Protein AF-A0A150TUS4-F1 (afdb_monomer)

pLDDT: mean 71.38, std 24.66, range [27.78, 98.44]

Solvent-accessible surface area (backbone atoms only — not comparable to full-atom values): 18464 Å² total; per-residue (Å²): 133,80,79,76,74,79,51,44,35,31,28,50,49,66,31,83,91,43,51,68,58,53,52,51,51,52,59,62,44,43,62,46,39,74,71,44,54,40,43,82,48,46,80,92,68,64,58,92,92,55,64,56,66,61,53,51,51,53,48,57,72,65,20,44,32,38,35,36,47,38,32,59,65,26,76,71,32,69,69,55,48,57,52,48,54,53,47,47,55,33,28,79,68,71,64,25,44,69,38,46,30,35,41,42,89,57,87,52,73,87,41,100,64,43,88,51,78,48,29,27,87,84,71,55,25,32,70,75,43,98,51,43,69,57,37,51,48,51,37,46,53,51,50,53,50,55,50,51,54,49,54,54,62,73,67,65,83,81,87,85,87,86,83,80,82,76,91,84,85,86,85,88,86,82,88,86,87,85,86,86,86,85,84,86,85,86,89,85,86,89,83,87,87,88,84,86,89,81,80,87,79,91,85,69,101,74,77,97,82,75,83,90,80,87,85,71,59,80,75,53,63,55,58,64,57,56,64,65,62,73,78,76,75,80,85,80,86,85,80,88,86,90,79,82,89,78,90,76,79,84,83,82,80,85,86,81,79,82,83,82,85,79,82,82,77,81,84,81,83,81,80,83,84,80,134

InterPro domains:
  IPR000157 Toll/interleukin-1 receptor homology (TIR) domain [PF13676] (10-112)
  IPR000157 Toll/interleukin-1 receptor homology (TIR) domain [PS50104] (6-147)
  IPR000157 Toll/interleukin-1 receptor homology (TIR) domain [SM00255] (7-146)
  IPR035897 Toll/interleukin-1 receptor homology (TIR) domain superfamily [G3DSA:3.40.50.10140] (7-117)
  IPR035897 Toll/interleukin-1 receptor homology (TIR) domain superfamily [SSF52200] (5-150)

Radius of gyration: 38.67 Å; Cα contacts (8 Å, |Δi|>4): 215; chains: 1; bounding box: 155×47×93 Å

Structure (mmCIF, N/CA/C/O backbone):
data_AF-A0A150TUS4-F1
#
_entry.id   AF-A0A150TUS4-F1
#
loop_
_atom_site.group_PDB
_atom_site.id
_atom_site.type_symbol
_atom_site.label_atom_id
_atom_site.label_alt_id
_atom_site.label_comp_id
_atom_site.label_asym_id
_atom_site.label_entity_id
_atom_site.label_seq_id
_atom_site.pdbx_PDB_ins_code
_atom_site.Cartn_x
_atom_site.Cartn_y
_atom_site.Cartn_z
_atom_site.occupancy
_atom_site.B_iso_or_equiv
_atom_site.auth_seq_id
_atom_site.auth_comp_id
_atom_site.auth_asym_id
_atom_site.auth_atom_id
_atom_site.pdbx_PDB_model_num
ATOM 1 N N . MET A 1 1 ? -10.843 11.783 30.442 1.00 46.31 1 MET A N 1
ATOM 2 C CA . MET A 1 1 ? -9.946 11.774 29.267 1.00 46.31 1 MET A CA 1
ATOM 3 C C . MET A 1 1 ? -10.220 10.482 28.517 1.00 46.31 1 MET A C 1
ATOM 5 O O . MET A 1 1 ? -9.949 9.427 29.069 1.00 46.31 1 MET A O 1
ATOM 9 N N . PHE A 1 2 ? -10.871 10.537 27.353 1.00 42.00 2 PHE A N 1
ATOM 10 C CA . PHE A 1 2 ? -11.088 9.331 26.546 1.00 42.00 2 PHE A CA 1
ATOM 11 C C . PHE A 1 2 ? -9.741 8.878 25.964 1.00 42.00 2 PHE A C 1
ATOM 13 O O . PHE A 1 2 ? -8.961 9.747 25.559 1.00 42.00 2 PHE A O 1
ATOM 20 N N . PRO A 1 3 ? -9.425 7.571 25.950 1.00 51.88 3 PRO A N 1
ATOM 21 C CA . PRO A 1 3 ? -8.209 7.099 25.305 1.00 51.88 3 PRO A CA 1
ATOM 22 C C . PRO A 1 3 ? -8.251 7.502 23.829 1.00 51.88 3 PRO A C 1
ATOM 24 O O . PRO A 1 3 ? -9.270 7.325 23.160 1.00 51.88 3 PRO A O 1
ATOM 27 N N . ALA A 1 4 ? -7.158 8.080 23.326 1.00 58.91 4 ALA A N 1
ATOM 28 C CA . ALA A 1 4 ? -7.030 8.332 21.898 1.00 58.91 4 ALA A CA 1
ATOM 29 C C . ALA A 1 4 ? -7.180 6.993 21.148 1.00 58.91 4 ALA A C 1
ATOM 31 O O . ALA A 1 4 ? -6.653 5.981 21.624 1.00 58.91 4 ALA A O 1
ATOM 32 N N . PRO A 1 5 ? -7.901 6.956 20.013 1.00 67.81 5 PRO A N 1
ATOM 33 C CA . PRO A 1 5 ? -8.060 5.728 19.248 1.00 67.81 5 PRO A CA 1
ATOM 34 C C . PRO A 1 5 ? -6.685 5.158 18.887 1.00 67.81 5 PRO A C 1
ATOM 36 O O . PRO A 1 5 ? -5.772 5.902 18.522 1.00 67.81 5 PRO A O 1
ATOM 39 N N . LEU A 1 6 ? -6.533 3.838 19.030 1.00 79.75 6 LEU A N 1
ATOM 40 C CA . LEU A 1 6 ? -5.269 3.162 18.753 1.00 79.75 6 LEU A CA 1
ATOM 41 C C . LEU A 1 6 ? -4.849 3.392 17.288 1.00 79.75 6 LEU A C 1
ATOM 43 O O . LEU A 1 6 ? -5.700 3.361 16.395 1.00 79.75 6 LEU A O 1
ATOM 47 N N . PRO A 1 7 ? -3.547 3.607 17.021 1.00 88.19 7 PRO A N 1
ATOM 48 C CA . PRO A 1 7 ? -3.047 3.791 15.664 1.00 88.19 7 PRO A CA 1
ATOM 49 C C . PRO A 1 7 ? -3.320 2.553 14.806 1.00 88.19 7 PRO A C 1
ATOM 51 O O . PRO A 1 7 ? -3.090 1.424 15.240 1.00 88.19 7 PRO A O 1
ATOM 54 N N . ILE A 1 8 ? -3.714 2.771 13.552 1.00 92.56 8 ILE A N 1
ATOM 55 C CA . ILE A 1 8 ? -3.869 1.708 12.558 1.00 92.56 8 ILE A CA 1
ATOM 56 C C . ILE A 1 8 ? -2.485 1.215 12.118 1.00 92.56 8 ILE A C 1
ATOM 58 O O . ILE A 1 8 ? -1.652 1.991 11.641 1.00 92.56 8 ILE A O 1
ATOM 62 N N . ASP A 1 9 ? -2.246 -0.088 12.249 1.00 94.44 9 ASP A N 1
ATOM 63 C CA . ASP A 1 9 ? -1.055 -0.738 11.693 1.00 94.44 9 ASP A CA 1
ATOM 64 C C . ASP A 1 9 ? -1.143 -0.867 10.172 1.00 94.44 9 ASP A C 1
ATOM 66 O O . ASP A 1 9 ? -2.051 -1.512 9.640 1.00 94.44 9 ASP A O 1
ATOM 70 N N . VAL A 1 10 ? -0.166 -0.263 9.494 1.00 95.62 10 VAL A N 1
ATOM 71 C CA . VAL A 1 10 ? -0.010 -0.258 8.041 1.00 95.62 10 VAL A CA 1
ATOM 72 C C . VAL A 1 10 ? 1.228 -1.063 7.664 1.00 95.62 10 VAL A C 1
ATOM 74 O O . VAL A 1 10 ? 2.353 -0.675 7.991 1.00 95.62 10 VAL A O 1
ATOM 77 N N . PHE A 1 11 ? 1.030 -2.153 6.936 1.00 95.94 11 PHE A N 1
ATOM 78 C CA . PHE A 1 11 ? 2.100 -2.9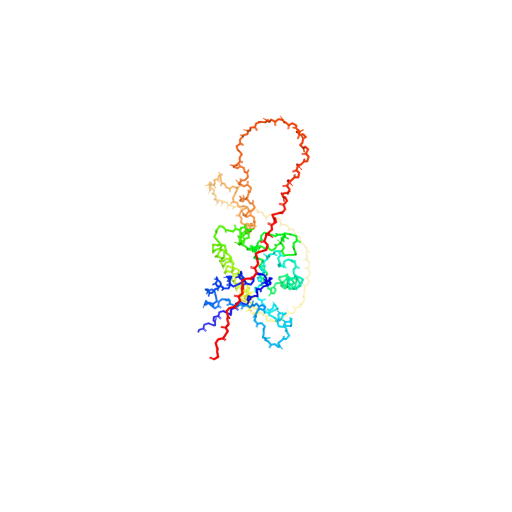31 6.325 1.00 95.94 11 PHE A CA 1
ATOM 79 C C . PHE A 1 11 ? 2.333 -2.456 4.892 1.00 95.94 11 PHE A C 1
ATOM 81 O O . PHE A 1 11 ? 1.372 -2.288 4.148 1.00 95.94 11 PHE A O 1
ATOM 88 N N . ILE A 1 12 ? 3.589 -2.235 4.502 1.00 96.12 12 ILE A N 1
ATOM 89 C CA . ILE A 1 12 ? 3.955 -1.856 3.130 1.00 96.12 12 ILE A CA 1
ATOM 90 C C . ILE A 1 12 ? 4.734 -3.017 2.505 1.00 96.12 12 ILE A C 1
ATOM 92 O O . ILE A 1 12 ? 5.879 -3.257 2.894 1.00 96.12 12 ILE A O 1
ATOM 96 N N . SER A 1 13 ? 4.110 -3.711 1.551 1.00 95.12 13 SER A N 1
ATOM 97 C CA . SER A 1 13 ? 4.739 -4.726 0.694 1.00 95.12 13 SER A CA 1
ATOM 98 C C . SER A 1 13 ? 5.264 -4.049 -0.572 1.00 95.12 13 SER A C 1
ATOM 100 O O . SER A 1 13 ? 4.567 -3.225 -1.171 1.00 95.12 13 SER A O 1
ATOM 102 N N . TYR A 1 14 ? 6.508 -4.336 -0.949 1.00 95.31 14 TYR A N 1
ATOM 103 C CA . TYR A 1 14 ? 7.190 -3.705 -2.080 1.00 95.31 14 TYR A CA 1
ATOM 104 C C . TYR A 1 14 ? 8.361 -4.575 -2.567 1.00 95.31 14 TYR A C 1
ATOM 106 O O . TYR A 1 14 ? 8.895 -5.387 -1.804 1.00 95.31 14 TYR A O 1
ATOM 114 N N . ALA A 1 15 ? 8.755 -4.408 -3.830 1.00 93.75 15 ALA A N 1
ATOM 115 C CA . ALA A 1 15 ? 9.963 -5.016 -4.388 1.00 93.75 15 ALA A CA 1
ATOM 116 C C . ALA A 1 15 ? 11.214 -4.246 -3.938 1.00 93.75 15 ALA A C 1
ATOM 118 O O . ALA A 1 15 ? 11.131 -3.047 -3.660 1.00 93.75 15 ALA A O 1
ATOM 119 N N . ALA A 1 16 ? 12.376 -4.899 -3.864 1.00 91.81 16 ALA A N 1
ATOM 120 C CA . ALA A 1 16 ? 13.608 -4.265 -3.377 1.00 91.81 16 ALA A CA 1
ATOM 121 C C . ALA A 1 16 ? 14.002 -3.035 -4.223 1.00 91.81 16 ALA A C 1
ATOM 123 O O . ALA A 1 16 ? 14.472 -2.020 -3.704 1.00 91.81 16 ALA A O 1
ATOM 124 N N . GLU A 1 17 ? 13.704 -3.095 -5.515 1.00 94.75 17 GLU A N 1
ATOM 125 C CA . GLU A 1 17 ? 13.888 -2.069 -6.538 1.00 94.75 17 GLU A CA 1
ATOM 126 C C . GLU A 1 17 ? 13.081 -0.798 -6.230 1.00 94.75 17 GLU A C 1
ATOM 128 O O . GLU A 1 17 ? 13.446 0.305 -6.647 1.00 94.75 17 GLU A O 1
ATOM 133 N N . ASN A 1 18 ? 12.007 -0.920 -5.441 1.00 95.06 18 ASN A N 1
ATOM 134 C CA . ASN A 1 18 ? 11.110 0.177 -5.090 1.00 95.06 18 ASN A CA 1
ATOM 135 C C . ASN A 1 18 ? 11.332 0.737 -3.670 1.00 95.06 18 ASN A C 1
ATOM 137 O O . ASN A 1 18 ? 10.466 1.429 -3.120 1.00 95.06 18 ASN A O 1
ATOM 141 N N . GLU A 1 19 ? 12.501 0.490 -3.065 1.00 94.56 19 GLU A N 1
ATOM 142 C CA . GLU A 1 19 ? 12.891 1.024 -1.747 1.00 94.56 19 GLU A CA 1
ATOM 143 C C . GLU A 1 19 ? 12.744 2.558 -1.682 1.00 94.56 19 GLU A C 1
ATOM 145 O O . GLU A 1 19 ? 12.216 3.102 -0.703 1.00 94.56 19 GLU A O 1
ATOM 150 N N . LYS A 1 20 ? 13.135 3.259 -2.759 1.00 95.94 20 LYS A N 1
ATOM 151 C CA . LYS A 1 20 ? 13.039 4.725 -2.867 1.00 95.94 20 LYS A CA 1
ATOM 152 C C . LYS A 1 20 ? 11.586 5.201 -2.794 1.00 95.94 20 LYS A C 1
ATOM 154 O O . LYS A 1 20 ? 11.276 6.111 -2.027 1.00 95.94 20 LYS A O 1
ATOM 159 N N . GLN A 1 21 ? 10.688 4.570 -3.546 1.00 97.00 21 GLN A N 1
ATOM 160 C CA . GLN A 1 21 ? 9.262 4.901 -3.602 1.00 97.00 21 GLN A CA 1
ATOM 161 C C . GLN A 1 21 ? 8.582 4.632 -2.261 1.00 97.00 21 GLN A C 1
ATOM 163 O O . GLN A 1 21 ? 7.814 5.463 -1.773 1.00 97.00 21 GLN A O 1
ATOM 168 N N . LYS A 1 22 ? 8.928 3.518 -1.607 1.00 96.00 22 LYS A N 1
ATOM 169 C CA . LYS A 1 22 ? 8.479 3.222 -0.243 1.00 96.00 22 LYS A CA 1
ATOM 170 C C . LYS A 1 22 ? 8.901 4.318 0.736 1.00 96.00 22 LYS A C 1
ATOM 172 O O . LYS A 1 22 ? 8.104 4.717 1.589 1.00 96.00 22 LYS A O 1
ATOM 177 N N . ASP A 1 23 ? 10.119 4.849 0.630 1.00 95.81 23 ASP A N 1
ATOM 178 C CA . ASP A 1 23 ? 10.561 5.956 1.486 1.00 95.81 23 ASP A CA 1
ATOM 179 C C . ASP A 1 23 ? 9.858 7.279 1.187 1.00 95.81 23 ASP A C 1
ATOM 181 O O . ASP A 1 23 ? 9.546 8.024 2.123 1.00 95.81 23 ASP A O 1
ATOM 185 N N . VAL A 1 24 ? 9.548 7.560 -0.079 1.00 97.19 24 VAL A N 1
ATOM 186 C CA . VAL A 1 24 ? 8.714 8.710 -0.450 1.00 97.19 24 VAL A CA 1
ATOM 187 C C . VAL A 1 24 ? 7.322 8.572 0.168 1.00 97.19 24 VAL A C 1
ATOM 189 O O . VAL A 1 24 ? 6.897 9.472 0.898 1.00 97.19 24 VAL A O 1
ATOM 192 N N . LEU A 1 25 ? 6.660 7.421 0.012 1.00 97.31 25 LEU A N 1
ATOM 193 C CA . LEU A 1 25 ? 5.366 7.159 0.648 1.00 97.31 25 LEU A CA 1
ATOM 194 C C . LEU A 1 25 ? 5.430 7.370 2.168 1.00 97.31 25 LEU A C 1
ATOM 196 O O . LEU A 1 25 ? 4.587 8.059 2.742 1.00 97.31 25 LEU A O 1
ATOM 200 N N . ARG A 1 26 ? 6.465 6.852 2.842 1.00 95.88 26 ARG A N 1
ATOM 201 C CA . ARG A 1 26 ? 6.655 7.054 4.290 1.00 95.88 26 ARG A CA 1
ATOM 202 C C . ARG A 1 26 ? 6.758 8.529 4.678 1.00 95.88 26 ARG A C 1
ATOM 204 O O . ARG A 1 26 ? 6.223 8.910 5.723 1.00 95.88 26 ARG A O 1
ATOM 211 N N . LYS A 1 27 ? 7.441 9.353 3.876 1.00 96.75 27 LYS A N 1
ATOM 212 C CA . LYS A 1 27 ? 7.536 10.806 4.103 1.00 96.75 27 LYS A CA 1
ATOM 213 C C . LYS A 1 27 ? 6.167 11.471 3.959 1.00 96.75 27 LYS A C 1
ATOM 215 O O . LYS A 1 27 ? 5.789 12.258 4.829 1.00 96.75 27 LYS A O 1
ATOM 220 N N . HIS A 1 28 ? 5.398 11.099 2.941 1.00 96.88 28 HIS A N 1
ATOM 221 C CA . HIS A 1 28 ? 4.042 11.608 2.738 1.00 96.88 28 HIS A CA 1
ATOM 222 C C . HIS A 1 28 ? 3.070 11.191 3.861 1.00 96.88 28 HIS A C 1
ATOM 224 O O . HIS A 1 28 ? 2.269 12.001 4.326 1.00 96.88 28 HIS A O 1
ATOM 230 N N . LEU A 1 29 ? 3.218 9.983 4.415 1.00 96.31 29 LEU A N 1
ATOM 231 C CA . LEU A 1 29 ? 2.444 9.516 5.574 1.00 96.31 29 LEU A CA 1
ATOM 232 C C . LEU A 1 29 ? 2.882 10.144 6.915 1.00 96.31 29 LEU A C 1
ATOM 234 O O . LEU A 1 29 ? 2.285 9.860 7.957 1.00 96.31 29 LEU A O 1
ATOM 238 N N . SER A 1 30 ? 3.910 11.000 6.935 1.00 96.00 30 SER A N 1
ATOM 239 C CA . SER A 1 30 ? 4.474 11.526 8.185 1.00 96.00 30 SER A CA 1
ATOM 240 C C . SER A 1 30 ? 3.502 12.404 8.980 1.00 96.00 30 SER A C 1
ATOM 242 O O . SER A 1 30 ? 3.565 12.402 10.208 1.00 96.00 30 SER A O 1
ATOM 244 N N . ALA A 1 31 ? 2.581 13.114 8.319 1.00 95.12 31 ALA A N 1
ATOM 245 C CA . ALA A 1 31 ? 1.517 13.858 8.995 1.00 95.12 31 ALA A CA 1
ATOM 246 C C . ALA A 1 31 ? 0.573 12.909 9.753 1.00 95.12 31 ALA A C 1
ATOM 248 O O . ALA A 1 31 ? 0.399 13.053 10.959 1.00 95.12 31 ALA A O 1
ATOM 249 N N . LEU A 1 32 ? 0.080 11.856 9.088 1.00 93.88 32 LEU A N 1
ATOM 250 C CA . LEU A 1 32 ? -0.775 10.830 9.703 1.00 93.88 32 LEU A CA 1
ATOM 251 C C . LEU A 1 32 ? -0.085 10.110 10.869 1.00 93.88 32 LEU A C 1
ATOM 253 O O . LEU A 1 32 ? -0.729 9.773 11.861 1.00 93.88 32 LEU A O 1
ATOM 257 N N . LYS A 1 33 ? 1.231 9.892 10.766 1.00 93.94 33 LYS A N 1
ATOM 258 C CA . LYS A 1 33 ? 2.026 9.308 11.851 1.00 93.94 33 LYS A CA 1
ATOM 259 C C . LYS A 1 33 ? 2.116 10.248 13.058 1.00 93.94 33 LYS A C 1
ATOM 261 O O . LYS A 1 33 ? 1.964 9.788 14.184 1.00 93.94 33 LYS A O 1
ATOM 266 N N . ARG A 1 34 ? 2.354 11.548 12.838 1.00 93.69 34 ARG A N 1
ATOM 267 C CA . ARG A 1 34 ? 2.395 12.564 13.912 1.00 93.69 34 ARG A CA 1
ATOM 268 C C . ARG A 1 34 ? 1.032 12.759 14.574 1.00 93.69 34 ARG A C 1
ATOM 270 O O . ARG A 1 34 ? 0.979 12.958 15.778 1.00 93.69 34 ARG A O 1
ATOM 277 N N . GLU A 1 35 ? -0.049 12.633 13.807 1.00 92.00 35 GLU A N 1
ATOM 278 C CA . GLU A 1 35 ? -1.429 12.611 14.313 1.00 92.00 35 GLU A CA 1
ATOM 279 C C . GLU A 1 35 ? -1.754 11.337 15.124 1.00 92.00 35 GLU A C 1
ATOM 281 O O . GLU A 1 35 ? -2.865 11.210 15.629 1.00 92.00 35 GLU A O 1
ATOM 286 N N . GLY A 1 36 ? -0.837 10.364 15.216 1.00 91.38 36 GLY A N 1
ATOM 287 C CA . GLY A 1 36 ? -1.073 9.097 15.912 1.00 91.38 36 GLY A CA 1
ATOM 288 C C . GLY A 1 36 ? -2.073 8.175 15.208 1.00 91.38 36 GLY A C 1
ATOM 289 O O . GLY A 1 36 ? -2.524 7.206 15.804 1.00 91.38 36 GLY A O 1
ATOM 290 N N . LYS A 1 37 ? -2.424 8.445 13.943 1.00 92.06 37 LYS A N 1
ATOM 291 C CA . LYS A 1 37 ? -3.426 7.667 13.194 1.00 92.06 37 LYS A CA 1
ATOM 292 C C . LYS A 1 37 ? -2.871 6.383 12.600 1.00 92.06 37 LYS A C 1
ATOM 294 O O . LYS A 1 37 ? -3.622 5.432 12.409 1.00 92.06 37 LYS A O 1
ATOM 299 N N . VAL A 1 38 ? -1.577 6.362 12.277 1.00 93.75 38 VAL A N 1
ATOM 300 C CA . VAL A 1 38 ? -0.933 5.209 11.639 1.00 93.75 38 VAL A CA 1
ATOM 301 C C . VAL A 1 38 ? 0.404 4.859 12.260 1.00 93.75 38 VAL A C 1
ATOM 303 O O . VAL A 1 38 ? 1.204 5.729 12.618 1.00 93.75 38 VAL A O 1
ATOM 306 N N . ARG A 1 39 ? 0.695 3.562 12.260 1.00 93.38 39 ARG A N 1
ATOM 307 C CA . ARG A 1 39 ? 2.025 3.008 12.484 1.00 93.38 39 ARG A CA 1
ATOM 308 C C . ARG A 1 39 ? 2.416 2.198 11.256 1.00 93.38 39 ARG A C 1
ATOM 310 O O . ARG A 1 39 ? 1.753 1.235 10.908 1.00 93.38 39 ARG A O 1
ATOM 317 N N . THR A 1 40 ? 3.489 2.601 10.581 1.00 92.62 40 THR A N 1
ATOM 318 C CA . THR A 1 40 ? 3.967 1.903 9.379 1.00 92.62 40 THR A CA 1
ATOM 319 C C . THR A 1 40 ? 5.023 0.859 9.725 1.00 92.62 40 THR A C 1
ATOM 321 O O . THR A 1 40 ? 5.927 1.141 10.524 1.00 92.62 40 THR A O 1
ATOM 324 N N . TRP A 1 41 ? 4.946 -0.306 9.085 1.00 91.81 41 TRP A N 1
ATOM 325 C CA . TRP A 1 41 ? 5.937 -1.383 9.122 1.00 91.81 41 TRP A CA 1
ATOM 326 C C . TRP A 1 41 ? 6.303 -1.826 7.694 1.00 91.81 41 TRP A C 1
ATOM 328 O O . TRP A 1 41 ? 5.499 -1.689 6.774 1.00 91.81 41 TRP A O 1
ATOM 338 N N . HIS A 1 42 ? 7.538 -2.294 7.504 1.00 86.06 42 HIS A N 1
ATOM 339 C CA . HIS A 1 42 ? 8.068 -2.790 6.230 1.00 86.06 42 HIS A CA 1
ATOM 340 C C . HIS A 1 42 ? 9.228 -3.772 6.484 1.00 86.06 42 HIS A C 1
ATOM 342 O O . HIS A 1 42 ? 9.853 -3.718 7.546 1.00 86.06 42 HIS A O 1
ATOM 348 N N . THR A 1 43 ? 9.550 -4.614 5.498 1.00 74.62 43 THR A N 1
ATOM 349 C CA . THR A 1 43 ? 10.566 -5.691 5.566 1.00 74.62 43 THR A CA 1
ATOM 350 C C . THR A 1 43 ? 11.954 -5.227 6.031 1.00 74.62 43 THR A C 1
ATOM 352 O O . THR A 1 43 ? 12.648 -5.953 6.738 1.00 74.62 43 THR A O 1
ATOM 355 N N . GLY A 1 44 ? 12.358 -3.994 5.710 1.00 66.25 44 GLY A N 1
ATOM 356 C CA . GLY A 1 44 ? 13.597 -3.376 6.214 1.00 66.25 44 GLY A CA 1
ATOM 357 C C . GLY A 1 44 ? 13.659 -3.121 7.734 1.00 66.25 44 GLY A C 1
ATOM 358 O O . GLY A 1 44 ? 14.631 -2.533 8.197 1.00 66.25 44 GLY A O 1
ATOM 359 N N . ARG A 1 45 ? 12.636 -3.499 8.516 1.00 68.62 45 ARG A N 1
ATOM 360 C CA . ARG A 1 45 ? 12.620 -3.368 9.987 1.00 68.62 45 ARG A CA 1
ATOM 361 C C . ARG A 1 45 ? 12.904 -4.654 10.756 1.00 68.62 45 ARG A C 1
ATOM 363 O O . ARG A 1 45 ? 12.905 -4.603 11.983 1.00 68.62 45 ARG A O 1
ATOM 370 N N . VAL A 1 46 ? 13.122 -5.768 10.066 1.00 71.44 46 VAL A N 1
ATOM 371 C CA . VAL A 1 46 ? 13.484 -7.032 10.714 1.00 71.44 46 VAL A CA 1
ATOM 372 C C . VAL A 1 46 ? 14.876 -6.901 11.337 1.00 71.44 46 VAL A C 1
ATOM 374 O O . VAL A 1 46 ? 15.817 -6.458 10.675 1.00 71.44 46 VAL A O 1
ATOM 377 N N . GLY A 1 47 ? 14.996 -7.262 12.616 1.00 66.88 47 GLY A N 1
ATOM 378 C CA . GLY A 1 47 ? 16.257 -7.203 13.356 1.00 66.88 47 GLY A CA 1
ATOM 379 C C . GLY A 1 47 ? 17.263 -8.253 12.878 1.00 66.88 47 GLY A C 1
ATOM 380 O O . GLY A 1 47 ? 16.891 -9.380 12.549 1.00 66.88 47 GLY A O 1
ATOM 381 N N . VAL A 1 48 ? 18.552 -7.902 12.873 1.00 69.56 48 VAL A N 1
ATOM 382 C CA . VAL A 1 48 ? 19.643 -8.837 12.546 1.00 69.56 48 VAL A CA 1
ATOM 383 C C . VAL A 1 48 ? 19.573 -10.052 13.482 1.00 69.56 48 VAL A C 1
ATOM 385 O O . VAL A 1 48 ? 19.516 -9.884 14.697 1.00 69.56 48 VAL A O 1
ATOM 388 N N . GLY A 1 49 ? 19.560 -11.265 12.920 1.00 70.44 49 GLY A N 1
ATOM 389 C CA . GLY A 1 49 ? 19.491 -12.523 13.678 1.00 70.44 49 GLY A CA 1
ATOM 390 C C . GLY A 1 49 ? 18.079 -13.039 13.992 1.00 70.44 49 GLY A C 1
ATOM 391 O O . GLY A 1 49 ? 17.956 -14.078 14.632 1.00 70.44 49 GLY A O 1
ATOM 392 N N . SER A 1 50 ? 17.024 -12.354 13.540 1.00 69.44 50 SER A N 1
ATOM 393 C CA . SER A 1 50 ? 15.634 -12.819 13.683 1.00 69.44 50 SER A CA 1
ATOM 394 C C . SER A 1 50 ? 15.231 -13.719 12.511 1.00 69.44 50 SER A C 1
ATOM 396 O O . SER A 1 50 ? 15.720 -13.526 11.394 1.00 69.44 50 SER A O 1
ATOM 398 N N . ASP A 1 51 ? 14.302 -14.656 12.730 1.00 81.88 51 ASP A N 1
ATOM 399 C CA . ASP A 1 51 ? 13.627 -15.344 11.624 1.00 81.88 51 ASP A CA 1
ATOM 400 C C . ASP A 1 51 ? 12.781 -14.321 10.854 1.00 81.88 51 ASP A C 1
ATOM 402 O O . ASP A 1 51 ? 11.691 -13.908 11.268 1.00 81.88 51 ASP A O 1
ATOM 406 N N . ARG A 1 52 ? 13.349 -13.866 9.738 1.00 79.06 52 ARG A N 1
ATOM 407 C CA . ARG A 1 52 ? 12.794 -12.805 8.906 1.00 79.06 52 ARG A CA 1
ATOM 408 C C . ARG A 1 52 ? 11.423 -13.168 8.362 1.00 79.06 52 ARG A C 1
ATOM 410 O O . ARG A 1 52 ? 10.571 -12.287 8.297 1.00 79.06 52 ARG A O 1
ATOM 417 N N . GLU A 1 53 ? 11.215 -14.419 7.966 1.00 79.38 53 GLU A N 1
ATOM 418 C CA . GLU A 1 53 ? 9.956 -14.857 7.363 1.00 79.38 53 GLU A CA 1
ATOM 419 C C . GLU A 1 53 ? 8.858 -14.946 8.428 1.00 79.38 53 GLU A C 1
ATOM 421 O O . GLU A 1 53 ? 7.746 -14.459 8.206 1.00 79.38 53 GLU A O 1
ATOM 426 N N . ALA A 1 54 ? 9.187 -15.446 9.623 1.00 84.75 54 ALA A N 1
ATOM 427 C CA . ALA A 1 54 ? 8.252 -15.493 10.745 1.00 84.75 54 ALA A CA 1
ATOM 428 C C . ALA A 1 54 ? 7.854 -14.093 11.251 1.00 84.75 54 ALA A C 1
ATOM 430 O O . ALA A 1 54 ? 6.667 -13.832 11.473 1.00 84.75 54 ALA A O 1
ATOM 431 N N . GLU A 1 55 ? 8.807 -13.163 11.404 1.00 86.06 55 GLU A N 1
ATOM 432 C CA . GLU A 1 55 ? 8.480 -11.795 11.833 1.00 86.06 55 GLU A CA 1
ATOM 433 C C . GLU A 1 55 ? 7.624 -11.078 10.781 1.00 86.06 55 GLU A C 1
ATOM 435 O O . GLU A 1 55 ? 6.613 -10.453 11.108 1.00 86.06 55 GLU A O 1
ATOM 440 N N . LEU A 1 56 ? 8.002 -11.195 9.510 1.00 86.50 56 LEU A N 1
ATOM 441 C CA . LEU A 1 56 ? 7.264 -10.641 8.382 1.00 86.50 56 LEU A CA 1
ATOM 442 C C . LEU A 1 56 ? 5.815 -11.139 8.352 1.00 86.50 56 LEU A C 1
ATOM 444 O O . LEU A 1 56 ? 4.883 -10.334 8.285 1.00 86.50 56 LEU A O 1
ATOM 448 N N . ALA A 1 57 ? 5.635 -12.455 8.468 1.00 87.62 57 ALA A N 1
ATOM 449 C CA . ALA A 1 57 ? 4.341 -13.113 8.560 1.00 87.62 57 ALA A CA 1
ATOM 450 C C . ALA A 1 57 ? 3.496 -12.559 9.714 1.00 87.62 57 ALA A C 1
ATOM 452 O O . ALA A 1 57 ? 2.343 -12.180 9.507 1.00 87.62 57 ALA A O 1
ATOM 453 N N . ALA A 1 58 ? 4.077 -12.455 10.912 1.00 90.50 58 ALA A N 1
ATOM 454 C CA . ALA A 1 58 ? 3.390 -11.928 12.088 1.00 90.50 58 ALA A CA 1
ATOM 455 C C . ALA A 1 58 ? 2.979 -10.457 11.910 1.00 90.50 58 ALA A C 1
ATOM 457 O O . ALA A 1 58 ? 1.903 -10.043 12.341 1.00 90.50 58 ALA A O 1
ATOM 458 N N . ARG A 1 59 ? 3.815 -9.652 11.248 1.00 92.12 59 ARG A N 1
ATOM 459 C CA . ARG A 1 59 ? 3.547 -8.228 10.998 1.00 92.12 59 ARG A CA 1
ATOM 460 C C . ARG A 1 59 ? 2.472 -8.021 9.944 1.00 92.12 59 ARG A C 1
ATOM 462 O O . ARG A 1 59 ? 1.623 -7.152 10.128 1.00 92.12 59 ARG A O 1
ATOM 469 N N . LEU A 1 60 ? 2.481 -8.826 8.887 1.00 92.19 60 LEU A N 1
ATOM 470 C CA . LEU A 1 60 ? 1.411 -8.861 7.893 1.00 92.19 60 LEU A CA 1
ATOM 471 C C . LEU A 1 60 ? 0.090 -9.296 8.553 1.00 92.19 60 LEU A C 1
ATOM 473 O O . LEU A 1 60 ? -0.951 -8.675 8.334 1.00 92.19 60 LEU A O 1
ATOM 477 N N . ASP A 1 61 ? 0.137 -10.287 9.446 1.00 92.88 61 ASP A N 1
ATOM 478 C CA . ASP A 1 61 ? -1.034 -10.780 10.176 1.00 92.88 61 ASP A CA 1
ATOM 479 C C . ASP A 1 61 ? -1.564 -9.841 11.267 1.00 92.88 61 ASP A C 1
ATOM 481 O O . ASP A 1 61 ? -2.733 -9.933 11.653 1.00 92.88 61 ASP A O 1
ATOM 485 N N . ALA A 1 62 ? -0.739 -8.936 11.775 1.00 92.81 62 ALA A N 1
ATOM 486 C CA . ALA A 1 62 ? -1.173 -7.899 12.706 1.00 92.81 62 ALA A CA 1
ATOM 487 C C . ALA A 1 62 ? -1.683 -6.641 11.983 1.00 92.81 62 ALA A C 1
ATOM 489 O O . ALA A 1 62 ? -2.303 -5.778 12.603 1.00 92.81 62 ALA A O 1
ATOM 490 N N . ALA A 1 63 ? -1.420 -6.506 10.681 1.00 94.88 63 ALA A N 1
ATOM 491 C CA . ALA A 1 63 ? -1.763 -5.306 9.939 1.00 94.88 63 ALA A CA 1
ATOM 492 C C . ALA A 1 63 ? -3.275 -5.179 9.716 1.00 94.88 63 ALA A C 1
ATOM 494 O O . ALA A 1 63 ? -3.960 -6.131 9.323 1.00 94.88 63 ALA A O 1
ATOM 495 N N . HIS A 1 64 ? -3.764 -3.957 9.918 1.00 94.75 64 HIS A N 1
ATOM 496 C CA . HIS A 1 64 ? -5.137 -3.550 9.630 1.00 94.75 64 HIS A CA 1
ATOM 497 C C . HIS A 1 64 ? -5.258 -3.057 8.183 1.00 94.75 64 HIS A C 1
ATOM 499 O O . HIS A 1 64 ? -6.262 -3.293 7.513 1.00 94.75 64 HIS A O 1
ATOM 505 N N . LEU A 1 65 ? -4.214 -2.382 7.695 1.00 95.56 65 LEU A N 1
ATOM 506 C CA . LEU A 1 65 ? -4.088 -1.900 6.327 1.00 95.56 65 LEU A CA 1
ATOM 507 C C . LEU A 1 65 ? -2.831 -2.507 5.701 1.00 95.56 65 LEU A C 1
ATOM 509 O O . LEU A 1 65 ? -1.749 -2.425 6.279 1.00 95.56 65 LEU A O 1
ATOM 513 N N . ILE A 1 66 ? -2.961 -3.087 4.516 1.00 97.12 66 ILE A N 1
ATOM 514 C CA . ILE A 1 66 ? -1.850 -3.670 3.767 1.00 97.12 66 ILE A CA 1
ATOM 515 C C . ILE A 1 66 ? -1.760 -2.931 2.436 1.00 97.12 66 ILE A C 1
ATOM 517 O O . ILE A 1 66 ? -2.688 -2.951 1.633 1.00 97.12 66 ILE A O 1
ATOM 521 N N . VAL A 1 67 ? -0.650 -2.239 2.227 1.00 97.69 67 VAL A N 1
ATOM 522 C CA . VAL A 1 67 ? -0.365 -1.456 1.029 1.00 97.69 67 VAL A CA 1
ATOM 523 C C . VAL A 1 67 ? 0.575 -2.257 0.141 1.00 97.69 67 VAL A C 1
ATOM 525 O O . VAL A 1 67 ? 1.651 -2.643 0.598 1.00 97.69 67 VAL A O 1
ATOM 528 N N . LEU A 1 68 ? 0.183 -2.480 -1.112 1.00 97.56 68 LEU A N 1
ATOM 529 C CA . LEU A 1 68 ? 1.018 -3.144 -2.116 1.00 97.56 68 LEU A CA 1
ATOM 530 C C . LEU A 1 68 ? 1.579 -2.077 -3.055 1.00 97.56 68 LEU A C 1
ATOM 532 O O . LEU A 1 68 ? 0.805 -1.366 -3.691 1.00 97.56 68 LEU A O 1
ATOM 536 N N . LEU A 1 69 ? 2.898 -1.930 -3.134 1.00 97.50 69 LEU A N 1
ATOM 537 C CA . LEU A 1 69 ? 3.535 -1.057 -4.120 1.00 97.50 69 LEU A CA 1
ATOM 538 C C . LEU A 1 69 ? 3.745 -1.836 -5.418 1.00 97.50 69 LEU A C 1
ATOM 540 O O . LEU A 1 69 ? 4.740 -2.540 -5.565 1.00 97.50 69 LEU A O 1
ATOM 544 N N . VAL A 1 70 ? 2.780 -1.726 -6.327 1.00 97.75 70 VAL A N 1
ATOM 545 C CA . VAL A 1 70 ? 2.688 -2.536 -7.543 1.00 97.75 70 VAL A CA 1
ATOM 546 C C . VAL A 1 70 ? 3.556 -1.933 -8.645 1.00 97.75 70 VAL A C 1
ATOM 548 O O . VAL A 1 70 ? 3.362 -0.790 -9.061 1.00 97.75 70 VAL A O 1
ATOM 551 N N . SER A 1 71 ? 4.510 -2.722 -9.113 1.00 97.38 71 SER A N 1
ATOM 552 C CA . SER A 1 71 ? 5.436 -2.447 -10.212 1.00 97.38 71 SER A CA 1
ATOM 553 C C . SER A 1 71 ? 5.691 -3.749 -10.976 1.00 97.38 71 SER A C 1
ATOM 555 O O . SER A 1 71 ? 5.285 -4.822 -10.522 1.00 97.38 71 SER A O 1
ATOM 557 N N . VAL A 1 72 ? 6.396 -3.681 -12.107 1.00 97.06 72 VAL A N 1
ATOM 558 C CA . VAL A 1 72 ? 6.829 -4.891 -12.826 1.00 97.06 72 VAL A CA 1
ATOM 559 C C . VAL A 1 72 ? 7.681 -5.789 -11.918 1.00 97.06 72 VAL A C 1
ATOM 561 O O . VAL A 1 72 ? 7.432 -6.989 -11.850 1.00 97.06 72 VAL A O 1
ATOM 564 N N . ASP A 1 73 ? 8.604 -5.204 -11.148 1.00 96.62 73 ASP A N 1
ATOM 565 C CA . ASP A 1 73 ? 9.457 -5.944 -10.207 1.00 96.62 73 ASP A CA 1
ATOM 566 C C . ASP A 1 73 ? 8.641 -6.604 -9.085 1.00 96.62 73 ASP A C 1
ATOM 568 O O . ASP A 1 73 ? 8.928 -7.726 -8.673 1.00 96.62 73 ASP A O 1
ATOM 572 N N . TYR A 1 74 ? 7.581 -5.938 -8.613 1.00 96.25 74 TYR A N 1
ATOM 573 C CA . TYR A 1 74 ? 6.677 -6.501 -7.607 1.00 96.25 74 TYR A CA 1
ATOM 574 C C . TYR A 1 74 ? 5.937 -7.735 -8.124 1.00 96.25 74 TYR A C 1
ATOM 576 O O . TYR A 1 74 ? 5.813 -8.721 -7.402 1.00 96.25 74 TYR A O 1
ATOM 584 N N . LEU A 1 75 ? 5.446 -7.678 -9.365 1.00 96.00 75 LEU A N 1
ATOM 585 C CA . LEU A 1 75 ? 4.713 -8.782 -9.987 1.00 96.00 75 LEU A CA 1
ATOM 586 C C . LEU A 1 75 ? 5.624 -9.959 -10.354 1.00 96.00 75 LEU A C 1
ATOM 588 O O . LEU A 1 75 ? 5.159 -11.094 -10.379 1.00 96.00 75 LEU A O 1
ATOM 592 N N . ALA A 1 76 ? 6.904 -9.698 -10.622 1.00 95.12 76 ALA A N 1
ATOM 593 C CA . ALA A 1 76 ? 7.885 -10.722 -10.969 1.00 95.12 76 ALA A CA 1
ATOM 594 C C . ALA A 1 76 ? 8.467 -11.468 -9.753 1.00 95.12 76 ALA A C 1
ATOM 596 O O . ALA A 1 76 ? 9.135 -12.486 -9.930 1.00 95.12 76 ALA A O 1
ATOM 597 N N . ALA A 1 77 ? 8.265 -10.970 -8.530 1.00 92.75 77 ALA A N 1
ATOM 598 C CA . ALA A 1 77 ? 8.924 -11.499 -7.342 1.00 92.75 77 ALA A CA 1
ATOM 599 C C . ALA A 1 77 ? 8.047 -12.500 -6.560 1.00 92.75 77 ALA A C 1
ATOM 601 O O . ALA A 1 77 ? 7.060 -12.132 -5.919 1.00 92.75 77 ALA A O 1
ATOM 602 N N . ASP A 1 78 ? 8.465 -13.771 -6.526 1.00 91.75 78 ASP A N 1
ATOM 603 C CA . ASP A 1 78 ? 7.725 -14.876 -5.885 1.00 91.75 78 ASP A CA 1
ATOM 604 C C . ASP A 1 78 ? 7.431 -14.651 -4.393 1.00 91.75 78 ASP A C 1
ATOM 606 O O . ASP A 1 78 ? 6.396 -15.071 -3.867 1.00 91.75 78 ASP A O 1
ATOM 610 N N . ALA A 1 79 ? 8.347 -14.001 -3.669 1.00 87.94 79 ALA A N 1
ATOM 611 C CA . ALA A 1 79 ? 8.154 -13.713 -2.250 1.00 87.94 79 ALA A CA 1
ATOM 612 C C . ALA A 1 79 ? 6.986 -12.733 -2.034 1.00 87.94 79 ALA A C 1
ATOM 614 O O . ALA A 1 79 ? 6.107 -12.993 -1.210 1.00 87.94 79 ALA A O 1
ATOM 615 N N . GLN A 1 80 ? 6.939 -11.655 -2.817 1.00 91.62 80 GLN A N 1
ATOM 616 C CA . GLN A 1 80 ? 5.871 -10.659 -2.804 1.00 91.62 80 GLN A CA 1
ATOM 617 C C . GLN A 1 80 ? 4.546 -11.261 -3.272 1.00 91.62 80 GLN A C 1
ATOM 619 O O . GLN A 1 80 ? 3.505 -10.929 -2.704 1.00 91.62 80 GLN A O 1
ATOM 624 N N . TRP A 1 81 ? 4.577 -12.190 -4.232 1.00 92.81 81 TRP A N 1
ATOM 625 C CA . TRP A 1 81 ? 3.387 -12.933 -4.642 1.00 92.81 81 TRP A CA 1
ATOM 626 C C . TRP A 1 81 ? 2.776 -13.719 -3.471 1.00 92.81 81 TRP A C 1
ATOM 628 O O . TRP A 1 81 ? 1.599 -13.544 -3.152 1.00 92.81 81 TRP A O 1
ATOM 638 N N . ARG A 1 82 ? 3.582 -14.496 -2.732 1.00 91.81 82 ARG A N 1
ATOM 639 C CA . ARG A 1 82 ? 3.108 -15.230 -1.538 1.00 91.81 82 ARG A CA 1
ATOM 640 C C . ARG A 1 82 ? 2.565 -14.299 -0.444 1.00 91.81 82 ARG A C 1
ATOM 642 O O . ARG A 1 82 ? 1.546 -14.598 0.183 1.00 91.81 82 ARG A O 1
ATOM 649 N N . GLU A 1 83 ? 3.226 -13.166 -0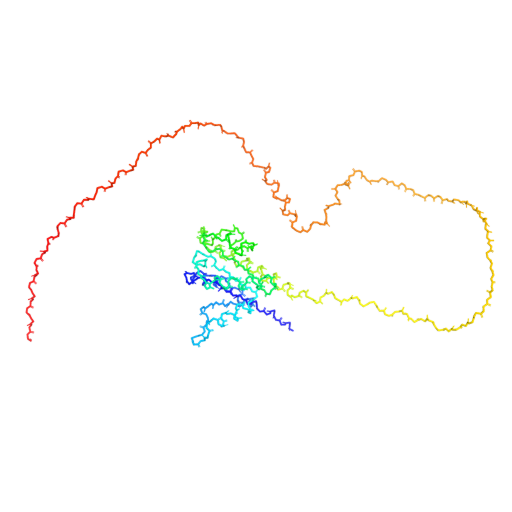.195 1.00 92.12 83 GLU A N 1
ATOM 650 C CA . GLU A 1 83 ? 2.737 -12.149 0.750 1.00 92.12 83 GLU A CA 1
ATOM 651 C C . GLU A 1 83 ? 1.380 -11.571 0.319 1.00 92.12 83 GLU A C 1
ATOM 653 O O . GLU A 1 83 ? 0.478 -11.409 1.147 1.00 92.12 83 GLU A O 1
ATOM 658 N N . MET A 1 84 ? 1.234 -11.270 -0.972 1.00 95.19 84 MET A N 1
ATOM 659 C CA . MET A 1 84 ? 0.024 -10.714 -1.572 1.00 95.19 84 MET A CA 1
ATOM 660 C C . MET A 1 84 ? -1.156 -11.684 -1.452 1.00 95.19 84 MET A C 1
ATOM 662 O O . MET A 1 84 ? -2.228 -11.269 -1.009 1.00 95.19 84 MET A O 1
ATOM 666 N N . GLU A 1 85 ? -0.961 -12.978 -1.718 1.00 95.50 85 GLU A N 1
ATOM 667 C CA . GLU A 1 85 ? -2.009 -13.997 -1.545 1.00 95.50 85 GLU A CA 1
ATOM 668 C C . GLU A 1 85 ? -2.484 -14.080 -0.087 1.00 95.50 85 GLU A C 1
ATOM 670 O O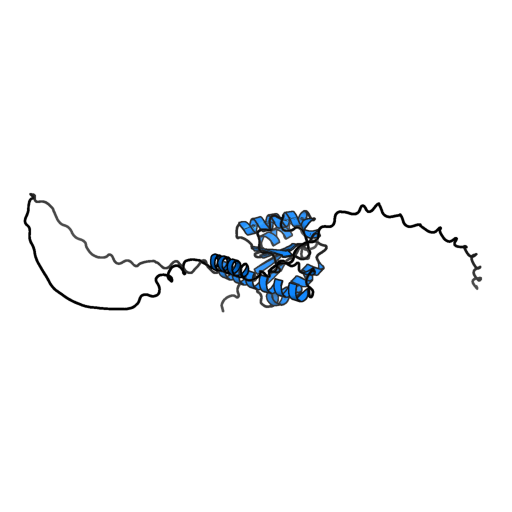 . GLU A 1 85 ? -3.689 -14.068 0.193 1.00 95.50 85 GLU A O 1
ATOM 675 N N . ARG A 1 86 ? -1.548 -14.073 0.873 1.00 95.06 86 ARG A N 1
ATOM 676 C CA . ARG A 1 86 ? -1.881 -14.034 2.306 1.00 95.06 86 ARG A CA 1
ATOM 677 C C . ARG A 1 86 ? -2.649 -12.765 2.674 1.00 95.06 86 ARG A C 1
ATOM 679 O O . ARG A 1 86 ? -3.630 -12.826 3.422 1.00 95.06 86 ARG A O 1
ATOM 686 N N . ALA A 1 87 ? -2.216 -11.617 2.160 1.00 96.38 87 ALA A N 1
ATOM 687 C CA . ALA A 1 87 ? -2.871 -10.337 2.391 1.00 96.38 87 ALA A CA 1
ATOM 688 C C . ALA A 1 87 ? -4.310 -10.332 1.850 1.00 96.38 87 ALA A C 1
ATOM 690 O O . ALA A 1 87 ? -5.224 -9.887 2.550 1.00 96.38 87 ALA A O 1
ATOM 691 N N . LEU A 1 88 ? -4.533 -10.889 0.657 1.00 97.00 88 LEU A N 1
ATOM 692 C CA . LEU A 1 88 ? -5.865 -11.055 0.077 1.00 97.00 88 LEU A CA 1
ATOM 693 C C . LEU A 1 88 ? -6.739 -12.012 0.888 1.00 97.00 88 LEU A C 1
ATOM 695 O O . LEU A 1 88 ? -7.902 -11.700 1.140 1.00 97.00 88 LEU A O 1
ATOM 699 N N . GLY A 1 89 ? -6.187 -13.118 1.390 1.00 96.69 89 GLY A N 1
ATOM 700 C CA . GLY A 1 89 ? -6.913 -14.013 2.297 1.00 96.69 89 GLY A CA 1
ATOM 701 C C . GLY A 1 89 ? -7.431 -13.286 3.545 1.00 96.69 89 GLY A C 1
ATOM 702 O O . GLY A 1 89 ? -8.570 -13.484 3.974 1.00 96.69 89 GLY A O 1
ATOM 703 N N . ARG A 1 90 ? -6.632 -12.371 4.108 1.00 96.12 90 ARG A N 1
ATOM 704 C CA . ARG A 1 90 ? -7.064 -11.510 5.224 1.00 96.12 90 ARG A CA 1
ATOM 705 C C . ARG A 1 90 ? -8.083 -10.458 4.800 1.00 96.12 90 ARG A C 1
ATOM 707 O O . ARG A 1 90 ? -8.992 -10.168 5.579 1.00 96.12 90 ARG A O 1
ATOM 714 N N . HIS A 1 91 ? -7.927 -9.896 3.603 1.00 96.12 91 HIS A N 1
ATOM 715 C CA . HIS A 1 91 ? -8.857 -8.923 3.044 1.00 96.12 91 HIS A CA 1
ATOM 716 C C . HIS A 1 91 ? -10.257 -9.499 2.877 1.00 96.12 91 HIS A C 1
ATOM 718 O O . HIS A 1 91 ? -11.222 -8.944 3.399 1.00 96.12 91 HIS A O 1
ATOM 724 N N . ASN A 1 92 ? -10.338 -10.658 2.232 1.00 95.06 92 ASN A N 1
ATOM 725 C CA . ASN A 1 92 ? -11.589 -11.357 1.967 1.00 95.06 92 ASN A CA 1
ATOM 726 C C . ASN A 1 92 ? -12.264 -11.820 3.266 1.00 95.06 92 ASN A C 1
ATOM 728 O O . ASN A 1 92 ? -13.485 -11.829 3.360 1.00 95.06 92 ASN A O 1
ATOM 732 N N . ALA A 1 93 ? -11.475 -12.130 4.300 1.00 94.38 93 ALA A N 1
ATOM 733 C CA . ALA A 1 93 ? -11.978 -12.442 5.637 1.00 94.38 93 ALA A CA 1
ATOM 734 C C . ALA A 1 93 ? -12.387 -11.202 6.465 1.00 94.38 93 ALA A C 1
ATOM 736 O O . ALA A 1 93 ? -12.726 -11.347 7.638 1.00 94.38 93 ALA A O 1
ATOM 737 N N . GLY A 1 94 ? -12.283 -9.982 5.923 1.00 91.31 94 GLY A N 1
ATOM 738 C CA . GLY A 1 94 ? -12.598 -8.739 6.639 1.00 91.31 94 GLY A CA 1
ATOM 739 C C . GLY A 1 94 ? -11.628 -8.384 7.775 1.00 91.31 94 GLY A C 1
ATOM 740 O O . GLY A 1 94 ? -11.902 -7.472 8.551 1.00 91.31 94 GLY A O 1
ATOM 741 N N . ARG A 1 95 ? -10.487 -9.080 7.885 1.00 91.50 95 ARG A N 1
ATOM 742 C CA . ARG A 1 95 ? -9.490 -8.889 8.959 1.00 91.50 95 ARG A CA 1
ATOM 743 C C . ARG A 1 95 ? -8.453 -7.813 8.643 1.00 91.50 95 ARG A C 1
ATOM 745 O O . ARG A 1 95 ? -7.775 -7.330 9.545 1.00 91.50 95 ARG A O 1
ATOM 752 N N . ALA A 1 96 ? -8.309 -7.454 7.372 1.00 94.44 96 ALA A N 1
ATOM 753 C CA . ALA A 1 96 ? -7.452 -6.368 6.916 1.00 94.44 96 ALA A CA 1
ATOM 754 C C . ALA A 1 96 ? -8.050 -5.705 5.668 1.00 94.44 96 ALA A C 1
ATOM 756 O O . ALA A 1 96 ? -8.932 -6.252 5.008 1.00 94.44 96 ALA A O 1
ATOM 757 N N . ARG A 1 97 ? -7.554 -4.527 5.300 1.00 96.00 97 ARG A N 1
ATOM 758 C CA . ARG A 1 97 ? -7.858 -3.894 4.013 1.00 96.00 97 ARG A CA 1
ATOM 759 C C . ARG A 1 97 ? -6.604 -3.869 3.151 1.00 96.00 97 ARG A C 1
ATOM 761 O O . ARG A 1 97 ? -5.606 -3.285 3.560 1.00 96.00 97 ARG A O 1
ATOM 768 N N . VAL A 1 98 ? -6.666 -4.481 1.972 1.00 97.69 98 VAL A N 1
ATOM 769 C CA . VAL A 1 98 ? -5.590 -4.406 0.977 1.00 97.69 98 VAL A CA 1
ATOM 770 C C . VAL A 1 98 ? -5.831 -3.200 0.071 1.00 97.69 98 VAL A C 1
ATOM 772 O O . VAL A 1 98 ? -6.961 -2.959 -0.354 1.00 97.69 98 VAL A O 1
ATOM 775 N N . ILE A 1 99 ? -4.782 -2.417 -0.179 1.00 97.88 99 ILE A N 1
ATOM 776 C CA . ILE A 1 99 ? -4.794 -1.256 -1.072 1.00 97.88 99 ILE A CA 1
ATOM 777 C C . ILE A 1 99 ? -3.608 -1.371 -2.038 1.00 97.88 99 ILE A C 1
ATOM 779 O O . ILE A 1 99 ? -2.467 -1.132 -1.629 1.00 97.88 99 ILE A O 1
ATOM 783 N N . PRO A 1 100 ? -3.856 -1.708 -3.313 1.00 98.12 100 PRO A N 1
ATOM 784 C CA . PRO A 1 100 ? -2.841 -1.610 -4.352 1.00 98.12 100 PRO A CA 1
ATOM 785 C C . PRO A 1 100 ? -2.492 -0.141 -4.628 1.00 98.12 100 PRO A C 1
ATOM 787 O O . PRO A 1 100 ? -3.386 0.696 -4.741 1.00 98.12 100 PRO A O 1
ATOM 790 N N . ILE A 1 101 ? -1.206 0.183 -4.750 1.00 98.44 101 ILE A N 1
ATOM 791 C CA . ILE A 1 101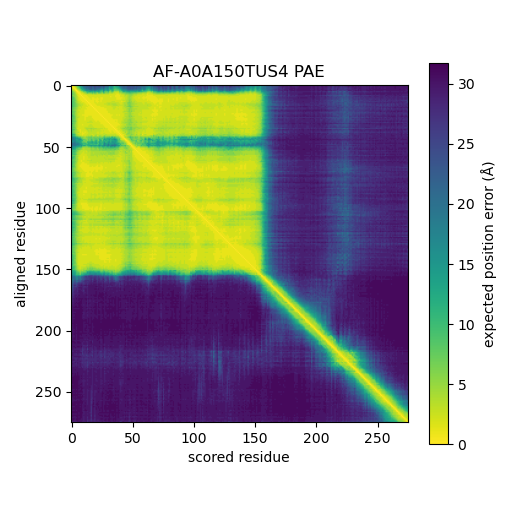 ? -0.699 1.467 -5.245 1.00 98.44 101 ILE A CA 1
ATOM 792 C C . ILE A 1 101 ? 0.097 1.186 -6.514 1.00 98.44 101 ILE A C 1
ATOM 794 O O . ILE A 1 101 ? 1.149 0.555 -6.452 1.00 98.44 101 ILE A O 1
ATOM 798 N N . LEU A 1 102 ? -0.385 1.676 -7.649 1.00 98.25 102 LEU A N 1
ATOM 799 C CA . LEU A 1 102 ? 0.270 1.546 -8.944 1.00 98.25 102 LEU A CA 1
ATOM 800 C C . LEU A 1 102 ? 1.469 2.496 -8.990 1.00 98.25 102 LEU A C 1
ATOM 802 O O . LEU A 1 102 ? 1.295 3.716 -9.015 1.00 98.25 102 LEU A O 1
ATOM 806 N N . LEU A 1 103 ? 2.685 1.954 -8.969 1.00 97.75 103 LEU A N 1
ATOM 807 C CA . LEU A 1 103 ? 3.905 2.745 -9.101 1.00 97.75 103 LEU A CA 1
ATOM 808 C C . LEU A 1 103 ? 4.241 3.017 -10.563 1.00 97.75 103 LEU A C 1
ATOM 810 O O . LEU A 1 103 ? 4.489 4.169 -10.912 1.00 97.75 103 LEU A O 1
ATOM 814 N N . ASP A 1 104 ? 4.211 1.975 -11.390 1.00 94.19 104 ASP A N 1
ATOM 815 C CA . ASP A 1 104 ? 4.572 2.027 -12.807 1.00 94.19 104 ASP A CA 1
ATOM 816 C C . ASP A 1 104 ? 3.515 1.333 -13.680 1.00 94.19 104 ASP A C 1
ATOM 818 O O . ASP A 1 104 ? 2.655 0.599 -13.177 1.00 94.19 104 ASP A O 1
ATOM 822 N N . ALA A 1 105 ? 3.568 1.579 -14.987 1.00 93.31 105 ALA A N 1
ATOM 823 C CA . ALA A 1 105 ? 2.748 0.879 -15.961 1.00 93.31 105 ALA A CA 1
ATOM 824 C C . ALA A 1 105 ? 3.114 -0.615 -15.965 1.00 93.31 105 ALA A C 1
ATOM 826 O O . ALA A 1 105 ? 4.238 -1.001 -16.276 1.00 93.31 105 ALA A O 1
ATOM 827 N N . CYS A 1 106 ? 2.158 -1.462 -15.598 1.00 93.81 106 CYS A N 1
ATOM 828 C CA . CYS A 1 106 ? 2.310 -2.913 -15.564 1.00 93.81 106 CYS A CA 1
ATOM 829 C C . CYS A 1 106 ? 0.949 -3.590 -15.759 1.00 93.81 106 CYS A C 1
ATOM 831 O O . CYS A 1 106 ? -0.093 -2.964 -15.555 1.00 93.81 106 CYS A O 1
ATOM 833 N N . ASP A 1 107 ? 0.958 -4.866 -16.146 1.00 94.00 107 ASP A N 1
ATOM 834 C CA . ASP A 1 107 ? -0.258 -5.663 -16.332 1.00 94.00 107 ASP A CA 1
ATOM 835 C C . ASP A 1 107 ? -0.805 -6.168 -14.985 1.00 94.00 107 ASP A C 1
ATOM 837 O O . ASP A 1 107 ? -0.704 -7.339 -14.625 1.00 94.00 107 ASP A O 1
ATOM 841 N N . TRP A 1 108 ? -1.332 -5.243 -14.182 1.00 95.38 108 TRP A N 1
ATOM 842 C CA . TRP A 1 108 ? -1.924 -5.567 -12.882 1.00 95.38 108 TRP A CA 1
ATOM 843 C C . TRP A 1 108 ? -3.389 -6.014 -12.996 1.00 95.38 108 TRP A C 1
ATOM 845 O O . TRP A 1 108 ? -3.934 -6.567 -12.040 1.00 95.38 108 TRP A O 1
ATOM 855 N N . GLU A 1 109 ? -4.045 -5.794 -14.137 1.00 94.69 109 GLU A N 1
ATOM 856 C CA . GLU A 1 109 ? -5.465 -6.121 -14.321 1.00 94.69 109 GLU A CA 1
ATOM 857 C C . GLU A 1 109 ? -5.712 -7.639 -14.353 1.00 94.69 109 GLU A C 1
ATOM 859 O O . GLU A 1 109 ? -6.757 -8.104 -13.893 1.00 94.69 109 GLU A O 1
ATOM 864 N N . GLY A 1 110 ? -4.722 -8.426 -14.787 1.00 92.62 110 GLY A N 1
ATOM 865 C CA . GLY A 1 110 ? -4.747 -9.891 -14.719 1.00 92.62 110 GLY A CA 1
ATOM 866 C C . GLY A 1 110 ? -4.465 -10.491 -13.333 1.00 92.62 110 GLY A C 1
ATOM 867 O O . GLY A 1 110 ? -4.443 -11.712 -13.188 1.00 92.62 110 GLY A O 1
ATOM 868 N N . THR A 1 111 ? -4.222 -9.671 -12.306 1.00 95.38 111 THR A N 1
ATOM 869 C CA . THR A 1 111 ? -3.791 -10.159 -10.983 1.00 95.38 111 THR A CA 1
ATOM 870 C C . THR A 1 111 ? -4.966 -10.459 -10.040 1.00 95.38 111 THR A C 1
ATOM 872 O O . THR A 1 111 ? -6.041 -9.874 -10.183 1.00 95.38 111 THR A O 1
ATOM 875 N N . PRO A 1 112 ? -4.780 -11.294 -8.996 1.00 95.06 112 PRO A N 1
ATOM 876 C CA . PRO A 1 112 ? -5.831 -11.615 -8.021 1.00 95.06 112 PRO A CA 1
ATOM 877 C C . PRO A 1 112 ? -6.401 -10.414 -7.249 1.00 95.06 112 PRO A C 1
ATOM 879 O O . PRO A 1 112 ? -7.475 -10.510 -6.656 1.00 95.06 112 PRO A O 1
ATOM 882 N N . PHE A 1 113 ? -5.692 -9.283 -7.228 1.00 95.12 113 PHE A N 1
ATOM 883 C CA . PHE A 1 113 ? -6.119 -8.056 -6.554 1.00 95.12 113 PHE A CA 1
ATOM 884 C C . PHE A 1 113 ? -6.729 -7.017 -7.505 1.00 95.12 113 PHE A C 1
ATOM 886 O O . PHE A 1 113 ? -7.039 -5.911 -7.060 1.00 95.12 113 PHE A O 1
ATOM 893 N N . SER A 1 114 ? -6.931 -7.338 -8.787 1.00 95.75 114 SER A N 1
ATOM 894 C CA . SER A 1 114 ? -7.421 -6.383 -9.792 1.00 95.75 114 SER A CA 1
ATOM 895 C C . SER A 1 114 ? -8.841 -5.869 -9.533 1.00 95.75 114 SER A C 1
ATOM 897 O O . SER A 1 114 ? -9.184 -4.751 -9.917 1.00 95.75 114 SER A O 1
ATOM 899 N N . ALA A 1 115 ? -9.658 -6.645 -8.816 1.00 94.62 115 ALA A N 1
ATOM 900 C CA . ALA A 1 115 ? -10.994 -6.235 -8.385 1.00 94.62 115 ALA A CA 1
ATOM 901 C C . ALA A 1 115 ? -10.976 -5.155 -7.283 1.00 94.62 115 ALA A C 1
ATOM 903 O O . ALA A 1 115 ? -11.997 -4.511 -7.029 1.00 94.62 115 ALA A O 1
ATOM 904 N N . LEU A 1 116 ? -9.840 -4.953 -6.606 1.00 96.38 116 LEU A N 1
ATOM 905 C CA . LEU A 1 116 ? -9.701 -3.923 -5.581 1.00 96.38 116 LEU A CA 1
ATOM 906 C C . LEU A 1 116 ? -9.546 -2.548 -6.227 1.00 96.38 116 LEU A C 1
ATOM 908 O O . LEU A 1 116 ? -8.929 -2.408 -7.275 1.00 96.38 116 LEU A O 1
ATOM 912 N N . ALA A 1 117 ? -10.058 -1.505 -5.571 1.00 95.62 117 ALA A N 1
ATOM 913 C CA . ALA A 1 117 ? -9.842 -0.132 -6.018 1.00 95.62 117 ALA A CA 1
ATOM 914 C C . ALA A 1 117 ? -8.368 0.267 -5.791 1.00 95.62 117 ALA A C 1
ATOM 916 O O . ALA A 1 117 ? -7.966 0.413 -4.629 1.00 95.62 117 ALA A O 1
ATOM 917 N N . PRO A 1 118 ? -7.561 0.452 -6.853 1.00 97.19 118 PRO A N 1
ATOM 918 C CA . PRO A 1 118 ? -6.165 0.820 -6.696 1.00 97.19 118 PRO A CA 1
ATOM 919 C C . PRO A 1 118 ? -6.029 2.320 -6.412 1.00 97.19 118 PRO A C 1
ATOM 921 O O . PRO A 1 118 ? -6.942 3.118 -6.645 1.00 97.19 118 PRO A O 1
ATOM 924 N N . LEU A 1 119 ? -4.846 2.709 -5.950 1.00 97.88 119 LEU A N 1
ATOM 925 C CA . LEU A 1 119 ? -4.399 4.091 -5.885 1.00 97.88 119 LEU A CA 1
ATOM 926 C C . LEU A 1 119 ? -3.282 4.341 -6.910 1.00 97.88 119 LEU A C 1
ATOM 928 O O . LEU A 1 119 ? -2.494 3.437 -7.170 1.00 97.88 119 LEU A O 1
ATOM 932 N N . PRO A 1 120 ? -3.150 5.564 -7.443 1.00 97.69 120 PRO A N 1
ATOM 933 C CA . PRO A 1 120 ? -4.044 6.706 -7.243 1.00 97.69 120 PRO A CA 1
ATOM 934 C C . PRO A 1 120 ? -5.465 6.458 -7.806 1.00 97.69 120 PRO A C 1
ATOM 936 O O . PRO A 1 120 ? -5.627 5.612 -8.682 1.00 97.69 120 PRO A O 1
ATOM 939 N N . PRO A 1 121 ? -6.512 7.171 -7.337 1.00 95.69 121 PRO A N 1
ATOM 940 C CA . PRO A 1 121 ? -7.907 6.885 -7.713 1.00 95.69 121 PRO A CA 1
ATOM 941 C C . PRO A 1 121 ? -8.213 6.993 -9.213 1.00 95.69 121 PRO A C 1
ATOM 943 O O . PRO A 1 121 ? -9.141 6.360 -9.706 1.00 95.69 121 PRO A O 1
ATOM 946 N N . ASN A 1 122 ? -7.429 7.787 -9.946 1.00 95.62 122 ASN A N 1
ATOM 947 C CA . ASN A 1 122 ? -7.526 7.915 -11.400 1.00 95.62 122 ASN A CA 1
ATOM 948 C C . ASN A 1 122 ? -6.850 6.760 -12.161 1.00 95.62 122 ASN A C 1
ATOM 950 O O . ASN A 1 122 ? -6.818 6.797 -13.386 1.00 95.62 122 ASN A O 1
ATOM 954 N N . ARG A 1 123 ? -6.294 5.768 -11.449 1.00 95.94 123 ARG A N 1
ATOM 955 C CA . ARG A 1 123 ? -5.583 4.598 -11.989 1.00 95.94 123 ARG A CA 1
ATOM 956 C C . ARG A 1 123 ? -4.349 4.928 -12.834 1.00 95.94 123 ARG A C 1
ATOM 958 O O . ARG A 1 123 ? -3.820 4.050 -13.504 1.00 95.94 123 ARG A O 1
ATOM 965 N N . VAL A 1 124 ? -3.861 6.168 -12.781 1.00 96.56 124 VAL A N 1
ATOM 966 C CA . VAL A 1 124 ? -2.612 6.557 -13.442 1.00 96.56 124 VAL A CA 1
ATOM 967 C C . VAL A 1 124 ? -1.455 6.237 -12.495 1.00 96.56 124 VAL A C 1
ATOM 969 O O . VAL A 1 124 ? -1.443 6.803 -11.394 1.00 96.56 124 VAL A O 1
ATOM 972 N N . PRO A 1 125 ? -0.490 5.382 -12.891 1.00 97.88 125 PRO A N 1
ATOM 973 C CA . PRO A 1 125 ? 0.639 5.021 -12.043 1.00 97.88 125 PRO A CA 1
ATOM 974 C C . PRO A 1 125 ? 1.399 6.245 -11.546 1.00 97.88 125 PRO A C 1
ATOM 976 O O . PRO A 1 125 ? 1.564 7.220 -12.277 1.00 97.88 125 PRO A O 1
ATOM 979 N N . VAL A 1 126 ? 1.869 6.199 -10.302 1.00 98.00 126 VAL A N 1
ATOM 980 C CA . VAL A 1 126 ? 2.483 7.340 -9.609 1.00 98.00 126 VAL A CA 1
ATOM 981 C C . VAL A 1 126 ? 3.640 7.956 -10.402 1.00 98.00 126 VAL A C 1
ATOM 983 O O . VAL A 1 126 ? 3.727 9.182 -10.476 1.00 98.00 126 VAL A O 1
ATOM 986 N N . MET A 1 127 ? 4.487 7.133 -11.030 1.00 96.56 127 MET A N 1
ATOM 987 C CA . MET A 1 127 ? 5.643 7.604 -11.806 1.00 96.56 127 MET A CA 1
ATOM 988 C C . MET A 1 127 ? 5.272 8.201 -13.170 1.00 96.56 127 MET A C 1
ATOM 990 O O . MET A 1 127 ? 6.086 8.883 -13.784 1.00 96.56 127 MET A O 1
ATOM 994 N N . SER A 1 128 ? 4.041 7.999 -13.646 1.00 96.69 128 SER A N 1
ATOM 995 C CA . SER A 1 128 ? 3.569 8.553 -14.921 1.00 96.69 128 SER A CA 1
ATOM 996 C C . SER A 1 128 ? 3.002 9.972 -14.792 1.00 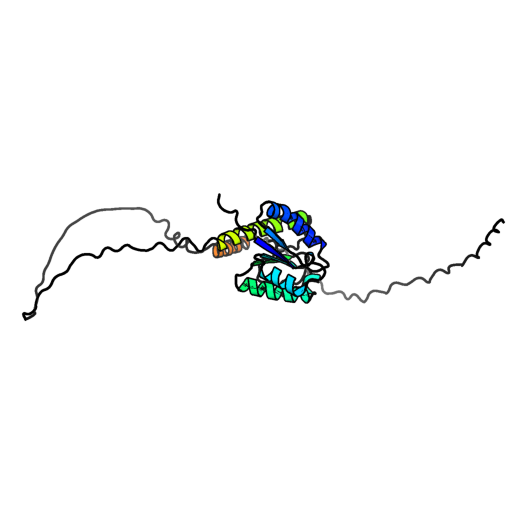96.69 128 SER A C 1
ATOM 998 O O . SER A 1 128 ? 2.638 10.592 -15.792 1.00 96.69 128 SER A O 1
ATOM 1000 N N . TRP A 1 129 ? 2.891 10.512 -13.574 1.00 97.19 129 TRP A N 1
ATOM 1001 C CA . TRP A 1 129 ? 2.392 11.869 -13.364 1.00 97.19 129 TRP A CA 1
ATOM 1002 C C . TRP A 1 129 ? 3.459 12.904 -13.705 1.00 97.19 129 TRP A C 1
ATOM 1004 O O . TRP A 1 129 ? 4.613 12.784 -13.309 1.00 97.19 129 TRP A O 1
ATOM 1014 N N . LYS A 1 130 ? 3.040 14.018 -14.323 1.00 96.44 130 LYS A N 1
ATOM 1015 C CA . LYS A 1 130 ? 3.925 15.169 -14.577 1.00 96.44 130 LYS A CA 1
ATOM 1016 C C . LYS A 1 130 ? 4.606 15.680 -13.300 1.00 96.44 130 LYS A C 1
ATOM 1018 O O . LYS A 1 130 ? 5.725 16.183 -13.355 1.00 96.44 130 LYS A O 1
ATOM 1023 N N . ARG A 1 131 ? 3.910 15.599 -12.163 1.00 96.62 131 ARG A N 1
ATOM 1024 C CA . ARG A 1 131 ? 4.443 15.904 -10.833 1.00 96.62 131 ARG A CA 1
ATOM 1025 C C . ARG A 1 131 ? 4.121 14.752 -9.887 1.00 96.62 131 ARG A C 1
ATOM 1027 O O . ARG A 1 131 ? 3.007 14.661 -9.379 1.00 96.62 131 ARG A O 1
ATOM 1034 N N . GLU A 1 132 ? 5.106 13.904 -9.605 1.00 95.38 132 GLU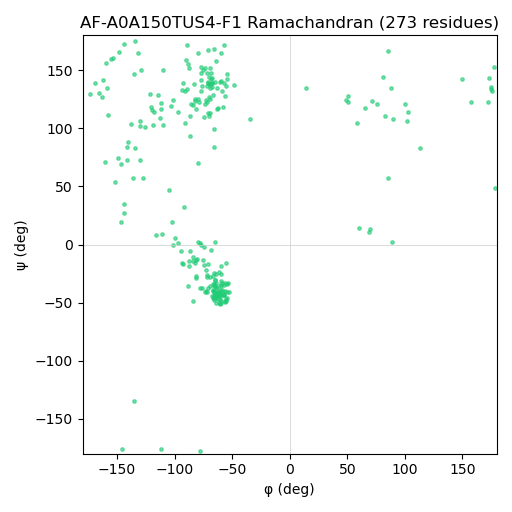 A N 1
ATOM 1035 C CA . GLU A 1 132 ? 4.942 12.759 -8.696 1.00 95.38 132 GLU A CA 1
ATOM 1036 C C . GLU A 1 132 ? 4.441 13.167 -7.301 1.00 95.38 132 GLU A C 1
ATOM 1038 O O . GLU A 1 132 ? 3.674 12.444 -6.671 1.00 95.38 132 GLU A O 1
ATOM 1043 N N . SER A 1 133 ? 4.829 14.347 -6.807 1.00 96.56 133 SER A N 1
ATOM 1044 C CA . SER A 1 133 ? 4.378 14.854 -5.504 1.00 96.56 133 SER A CA 1
ATOM 1045 C C 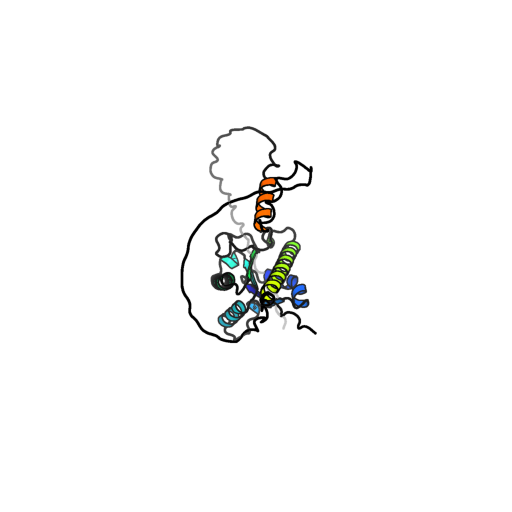. SER A 1 133 ? 2.855 15.008 -5.414 1.00 96.56 133 SER A C 1
ATOM 1047 O O . SER A 1 133 ? 2.280 14.807 -4.340 1.00 96.56 133 SER A O 1
ATOM 1049 N N . GLU A 1 134 ? 2.185 15.320 -6.525 1.00 97.69 134 GLU A N 1
ATOM 1050 C CA . GLU A 1 134 ? 0.723 15.392 -6.598 1.00 97.69 134 GLU A CA 1
ATOM 1051 C C . GLU A 1 134 ? 0.103 13.997 -6.545 1.00 97.69 134 GLU A C 1
ATOM 1053 O O . GLU A 1 134 ? -0.856 13.784 -5.799 1.00 97.69 134 GLU A O 1
ATOM 1058 N N . ALA A 1 135 ? 0.704 13.028 -7.241 1.00 97.69 135 ALA A N 1
ATOM 1059 C CA . ALA A 1 135 ? 0.297 11.628 -7.182 1.00 97.69 135 ALA A CA 1
ATOM 1060 C C . ALA A 1 135 ? 0.402 11.082 -5.751 1.00 97.69 135 ALA A C 1
ATOM 1062 O O . ALA A 1 135 ? -0.562 10.541 -5.210 1.00 97.69 135 ALA A O 1
ATOM 1063 N N . TRP A 1 136 ? 1.537 11.305 -5.083 1.00 98.19 136 TRP A N 1
ATOM 1064 C CA . TRP A 1 136 ? 1.744 10.889 -3.695 1.00 98.19 136 TRP A CA 1
ATOM 1065 C C . TRP A 1 136 ? 0.812 11.602 -2.708 1.00 98.19 136 TRP A C 1
ATOM 1067 O O . TRP A 1 136 ? 0.375 11.007 -1.716 1.00 98.19 136 TRP A O 1
ATOM 1077 N N . THR A 1 137 ? 0.461 12.861 -2.975 1.00 97.94 137 THR A N 1
ATOM 1078 C CA . THR A 1 137 ? -0.544 13.591 -2.186 1.00 97.94 137 THR A CA 1
ATOM 1079 C C . THR A 1 137 ? -1.929 12.972 -2.363 1.00 97.94 137 THR A C 1
ATOM 1081 O O . THR A 1 137 ? -2.596 12.692 -1.367 1.00 97.94 137 THR A O 1
ATOM 1084 N N . SER A 1 138 ? -2.325 12.672 -3.602 1.00 98.06 138 SER A N 1
ATOM 1085 C CA . SER A 1 138 ? -3.570 11.963 -3.925 1.00 98.06 138 SER A CA 1
ATOM 1086 C C . SER A 1 138 ? -3.655 10.607 -3.210 1.00 98.06 138 SER A C 1
ATOM 1088 O O . SER A 1 138 ? -4.626 10.334 -2.499 1.00 98.06 138 SER A O 1
ATOM 1090 N N . VAL A 1 139 ? -2.585 9.806 -3.279 1.00 98.06 139 VAL A N 1
ATOM 1091 C CA . VAL A 1 139 ? -2.445 8.533 -2.549 1.00 98.06 139 VAL A CA 1
ATOM 1092 C C . VAL A 1 139 ? -2.638 8.731 -1.043 1.00 98.06 139 VAL A C 1
ATOM 1094 O O . VAL A 1 139 ? -3.394 8.003 -0.404 1.00 98.06 139 VAL A O 1
ATOM 1097 N N . THR A 1 140 ? -1.993 9.741 -0.461 1.00 97.44 140 THR A N 1
ATOM 1098 C CA . THR A 1 140 ? -2.054 10.007 0.986 1.00 97.44 140 THR A CA 1
ATOM 1099 C C . THR A 1 140 ? -3.449 10.415 1.447 1.00 97.44 140 THR A C 1
ATOM 1101 O O . THR A 1 140 ? -3.896 9.983 2.512 1.00 97.44 140 THR A O 1
ATOM 1104 N N . LEU A 1 141 ? -4.151 11.231 0.658 1.00 97.56 141 LEU A N 1
ATOM 1105 C CA . LEU A 1 141 ? -5.529 11.629 0.944 1.00 97.56 141 LEU A CA 1
ATOM 1106 C C . LEU A 1 141 ? -6.479 10.430 0.878 1.00 97.56 141 LEU A C 1
ATOM 1108 O O . LEU A 1 141 ? -7.314 10.262 1.767 1.00 97.56 141 LEU A O 1
ATOM 1112 N N . ALA A 1 142 ? -6.302 9.552 -0.108 1.00 97.25 142 ALA A N 1
ATOM 1113 C CA . ALA A 1 142 ? -7.091 8.331 -0.210 1.00 97.25 142 ALA A CA 1
ATOM 1114 C C . ALA A 1 142 ? -6.807 7.350 0.945 1.00 97.25 142 ALA A C 1
ATOM 1116 O O . ALA A 1 142 ? -7.739 6.786 1.516 1.00 97.25 142 ALA A O 1
ATOM 1117 N N . ILE A 1 143 ? -5.545 7.206 1.369 1.00 96.25 143 ILE A N 1
ATOM 1118 C CA . ILE A 1 143 ? -5.185 6.419 2.562 1.00 96.25 143 ILE A CA 1
ATOM 1119 C C . ILE A 1 143 ? -5.827 7.018 3.821 1.00 96.25 143 ILE A C 1
ATOM 1121 O O . ILE A 1 143 ? -6.388 6.282 4.631 1.00 96.25 143 ILE A O 1
ATOM 1125 N N . ARG A 1 144 ? -5.803 8.349 3.982 1.00 95.69 144 ARG A N 1
ATOM 1126 C CA . ARG A 1 144 ? -6.469 9.044 5.098 1.00 95.69 144 ARG A CA 1
ATOM 1127 C C . ARG A 1 144 ? -7.966 8.729 5.146 1.00 95.69 144 ARG A C 1
ATOM 1129 O O . ARG A 1 144 ? -8.477 8.459 6.231 1.00 95.69 144 ARG A O 1
ATOM 1136 N N . ALA A 1 145 ? -8.643 8.733 3.999 1.00 94.62 145 ALA A N 1
ATOM 1137 C CA . ALA A 1 145 ? -10.050 8.346 3.911 1.00 94.62 145 ALA A CA 1
ATOM 1138 C C . ALA A 1 145 ? -10.252 6.868 4.287 1.00 94.62 145 ALA A C 1
ATOM 1140 O O . ALA A 1 145 ? -11.089 6.553 5.128 1.00 94.62 145 ALA A O 1
ATOM 1141 N N . ALA A 1 146 ? -9.416 5.963 3.767 1.00 92.62 146 ALA A N 1
ATOM 1142 C CA . ALA A 1 146 ? -9.502 4.538 4.083 1.00 92.62 146 ALA A CA 1
ATOM 1143 C C . ALA A 1 146 ? -9.312 4.229 5.582 1.00 92.62 146 ALA A C 1
ATOM 1145 O O . ALA A 1 146 ? -9.961 3.317 6.098 1.00 92.62 146 ALA A O 1
ATOM 1146 N N . ILE A 1 147 ? -8.451 4.986 6.270 1.00 91.75 147 ILE A N 1
ATOM 1147 C CA . ILE A 1 147 ? -8.234 4.921 7.726 1.00 91.75 147 ILE A CA 1
ATOM 1148 C C . ILE A 1 147 ? -9.484 5.378 8.479 1.00 91.75 147 ILE A C 1
ATOM 1150 O O . ILE A 1 147 ? -9.906 4.694 9.409 1.00 91.75 147 ILE A O 1
ATOM 1154 N N . ALA A 1 148 ? -10.078 6.510 8.088 1.00 90.31 148 ALA A N 1
ATOM 1155 C CA . ALA A 1 148 ? -11.295 7.019 8.719 1.00 90.31 148 ALA A CA 1
ATOM 1156 C C . ALA A 1 148 ? -12.447 6.010 8.585 1.00 90.31 148 ALA A C 1
ATOM 1158 O O . ALA A 1 148 ? -13.067 5.644 9.582 1.00 90.31 148 ALA A O 1
ATOM 1159 N N . ASP A 1 149 ? -12.653 5.473 7.382 1.00 89.56 149 ASP A N 1
ATOM 1160 C CA . ASP A 1 149 ? -13.638 4.423 7.117 1.00 89.56 149 ASP A CA 1
ATOM 1161 C C . ASP A 1 149 ? -13.418 3.172 7.976 1.00 89.56 149 ASP A C 1
ATOM 1163 O O . ASP A 1 149 ? -14.371 2.571 8.475 1.00 89.56 149 ASP A O 1
ATOM 1167 N N . PHE A 1 150 ? -12.160 2.742 8.118 1.00 85.19 150 PHE A N 1
ATOM 1168 C CA . PHE A 1 150 ? -11.816 1.577 8.929 1.00 85.19 150 PHE A CA 1
ATOM 1169 C C . PHE A 1 150 ? -12.113 1.830 10.410 1.00 85.19 150 PHE A C 1
ATOM 1171 O O . PHE A 1 150 ? -12.727 0.987 11.058 1.00 85.19 150 PHE A O 1
ATOM 1178 N N . ALA A 1 151 ? -11.748 3.004 10.932 1.00 81.62 151 ALA A N 1
ATOM 1179 C CA . ALA A 1 151 ? -12.033 3.384 12.312 1.00 81.62 151 ALA A CA 1
ATOM 1180 C C . ALA A 1 151 ? -13.545 3.451 12.598 1.00 81.62 151 ALA A C 1
ATOM 1182 O O . ALA A 1 151 ? -13.988 2.962 13.636 1.00 81.62 151 ALA A O 1
ATOM 1183 N N . HIS A 1 152 ? -14.345 3.987 11.667 1.00 81.56 152 HIS A N 1
ATOM 1184 C CA . HIS A 1 152 ? -15.802 4.044 11.809 1.00 81.56 152 HIS A CA 1
ATOM 1185 C C . HIS A 1 152 ? -16.451 2.656 11.841 1.00 81.56 152 HIS A C 1
ATOM 1187 O O . HIS A 1 152 ? -17.313 2.416 12.683 1.00 81.56 152 HIS A O 1
ATOM 1193 N N . ARG A 1 153 ? -16.023 1.727 10.975 1.00 76.00 153 ARG A N 1
ATOM 1194 C CA . ARG A 1 153 ? -16.553 0.351 10.970 1.00 76.00 153 ARG A CA 1
ATOM 1195 C C . ARG A 1 153 ? -16.178 -0.427 12.229 1.00 76.00 153 ARG A C 1
ATOM 1197 O O . ARG A 1 153 ? -17.011 -1.151 12.759 1.00 76.00 153 ARG A O 1
ATOM 1204 N N . SER A 1 154 ? -14.958 -0.247 12.728 1.00 68.25 154 SER A N 1
ATOM 1205 C CA . SER A 1 154 ? -14.486 -0.935 13.935 1.00 68.25 154 SER A CA 1
ATOM 1206 C C . SER A 1 154 ? -15.130 -0.409 15.224 1.00 68.25 154 SER A C 1
ATOM 1208 O O . SER A 1 154 ? -15.237 -1.154 16.192 1.00 68.25 154 SER A O 1
ATOM 1210 N N . ALA A 1 155 ? -15.582 0.850 15.248 1.00 61.50 155 ALA A N 1
ATOM 1211 C CA . ALA A 1 155 ? -16.288 1.442 16.390 1.00 61.50 155 ALA A CA 1
ATOM 1212 C C . ALA A 1 155 ? -17.802 1.142 16.417 1.00 61.50 155 ALA A C 1
ATOM 1214 O O . ALA A 1 155 ? -18.460 1.411 17.420 1.00 61.50 155 ALA A O 1
ATOM 1215 N N . ALA A 1 156 ? -18.364 0.590 15.336 1.00 46.06 156 ALA A N 1
ATOM 1216 C CA . ALA A 1 156 ? -19.801 0.397 15.163 1.00 46.06 156 ALA A CA 1
ATOM 1217 C C . ALA A 1 156 ? -20.430 -0.956 15.615 1.00 46.06 156 ALA A C 1
ATOM 1219 O O . ALA A 1 156 ? -21.437 -1.321 15.008 1.00 46.06 156 ALA A O 1
ATOM 1220 N N . PRO A 1 157 ? -19.977 -1.695 16.663 1.00 45.88 157 PRO A N 1
ATOM 1221 C CA . PRO A 1 157 ? -20.785 -2.806 17.196 1.00 45.88 157 PRO A CA 1
ATOM 1222 C C . PRO A 1 157 ? -21.706 -2.494 18.395 1.00 45.88 157 PRO A C 1
ATOM 1224 O O . PRO A 1 157 ? -22.424 -3.396 18.802 1.00 45.88 157 PRO A O 1
ATOM 1227 N N . THR A 1 158 ? -21.710 -1.305 19.019 1.00 44.50 158 THR A N 1
ATOM 1228 C CA . THR A 1 158 ? -22.269 -1.186 20.401 1.00 44.50 158 THR A CA 1
ATOM 1229 C C . THR A 1 158 ? -23.502 -0.293 20.583 1.00 44.50 158 THR A C 1
ATOM 1231 O O . THR A 1 158 ? -23.928 -0.072 21.709 1.00 44.50 158 THR A O 1
ATOM 1234 N N . LEU A 1 159 ? -24.140 0.211 19.528 1.00 49.66 159 LEU A N 1
ATOM 1235 C CA . LEU A 1 159 ? -25.334 1.055 19.696 1.00 49.66 159 LEU A CA 1
ATOM 1236 C C . LEU A 1 159 ? -26.513 0.562 18.866 1.00 49.66 159 LEU A C 1
ATOM 1238 O O . LEU A 1 159 ? -26.996 1.335 18.059 1.00 49.66 159 LEU A O 1
ATOM 1242 N N . MET A 1 160 ? -26.949 -0.690 19.051 1.00 41.91 160 MET A N 1
ATOM 1243 C CA . MET A 1 160 ? -28.349 -1.128 18.871 1.00 41.91 160 MET A CA 1
ATOM 1244 C C . MET A 1 160 ? -28.589 -2.455 19.612 1.00 41.91 160 MET A C 1
ATOM 1246 O O . MET A 1 160 ? -28.759 -3.499 18.995 1.00 41.91 160 MET A O 1
ATOM 1250 N N . ASP A 1 161 ? -28.606 -2.408 20.943 1.00 46.62 161 ASP A N 1
ATOM 1251 C CA . ASP A 1 161 ? -29.457 -3.304 21.732 1.00 46.62 161 ASP A CA 1
ATOM 1252 C C . ASP A 1 161 ? -30.025 -2.503 22.907 1.00 46.62 161 ASP A C 1
ATOM 1254 O O . ASP A 1 161 ? -29.410 -2.315 23.955 1.00 46.62 161 ASP A O 1
ATOM 1258 N N . THR A 1 162 ? -31.166 -1.871 22.665 1.00 46.25 162 THR A N 1
ATOM 1259 C CA . THR A 1 162 ? -32.021 -1.352 23.733 1.00 46.25 162 THR A CA 1
ATOM 1260 C C . THR A 1 162 ? -33.455 -1.482 23.255 1.00 46.25 162 THR A C 1
ATOM 1262 O O . THR A 1 162 ? -34.131 -0.510 22.930 1.00 46.25 162 THR A O 1
ATOM 1265 N N . SER A 1 163 ? -33.913 -2.725 23.165 1.00 45.31 163 SER A N 1
ATOM 1266 C CA . SER A 1 163 ? -35.339 -3.020 23.212 1.00 45.31 163 SER A CA 1
ATOM 1267 C C . SER A 1 163 ? -35.576 -4.117 24.238 1.00 45.31 163 SER A C 1
ATOM 1269 O O . SER A 1 163 ? -35.879 -5.257 23.903 1.00 45.31 163 SER A O 1
ATOM 1271 N N . GLU A 1 164 ? -35.442 -3.738 25.504 1.00 41.28 164 GLU A N 1
ATOM 1272 C CA . GLU A 1 164 ? -36.156 -4.386 26.594 1.00 41.28 164 GLU A CA 1
ATOM 1273 C C . GLU A 1 164 ? -37.476 -3.613 26.776 1.00 41.28 164 GLU A C 1
ATOM 1275 O O . GLU A 1 164 ? -37.455 -2.480 27.265 1.00 41.28 164 GLU A O 1
ATOM 1280 N N . PRO A 1 165 ? -38.643 -4.130 26.345 1.00 47.41 165 PRO A N 1
ATOM 1281 C CA . PRO A 1 165 ? -39.903 -3.605 26.826 1.00 47.41 165 PRO A CA 1
ATOM 1282 C C . PRO A 1 165 ? -40.205 -4.229 28.186 1.00 47.41 165 PRO A C 1
ATOM 1284 O O . PRO A 1 165 ? -40.380 -5.438 28.340 1.00 47.41 165 PRO A O 1
ATOM 1287 N N . ALA A 1 166 ? -40.250 -3.334 29.164 1.00 44.22 166 ALA A N 1
ATOM 1288 C CA . ALA A 1 166 ? -40.578 -3.571 30.546 1.00 44.22 166 ALA A CA 1
ATOM 1289 C C . ALA A 1 166 ? -41.852 -4.406 30.746 1.00 44.22 166 ALA A C 1
ATOM 1291 O O . ALA A 1 166 ? -42.915 -4.185 30.168 1.00 44.22 166 ALA A O 1
ATOM 1292 N N . HIS A 1 167 ? -41.692 -5.321 31.688 1.00 43.78 167 HIS A N 1
ATOM 1293 C CA . HIS A 1 167 ? -42.680 -5.969 32.523 1.00 43.78 167 HIS A CA 1
ATOM 1294 C C . HIS A 1 167 ? -43.861 -5.048 32.907 1.00 43.78 167 HIS A C 1
ATOM 1296 O O . HIS A 1 167 ? -43.737 -4.178 33.767 1.00 43.78 167 HIS A O 1
ATOM 1302 N N . ALA A 1 168 ? -45.035 -5.295 32.324 1.00 48.84 168 ALA A N 1
ATOM 1303 C CA . ALA A 1 168 ? -46.320 -4.845 32.857 1.00 48.84 168 ALA A CA 1
ATOM 1304 C C . ALA A 1 168 ? -47.379 -5.937 32.643 1.00 48.84 168 ALA A C 1
ATOM 1306 O O . ALA A 1 168 ? -48.259 -5.829 31.797 1.00 48.84 168 ALA A O 1
ATOM 1307 N N . ALA A 1 169 ? -47.277 -7.019 33.417 1.00 41.25 169 ALA A N 1
ATOM 1308 C CA . ALA A 1 169 ? -48.358 -7.985 33.587 1.00 41.25 169 ALA A CA 1
ATOM 1309 C C . ALA A 1 169 ? -48.397 -8.458 35.049 1.00 41.25 169 ALA A C 1
ATOM 1311 O O . ALA A 1 169 ? -47.828 -9.478 35.429 1.00 41.25 169 ALA A O 1
ATOM 1312 N N . ARG A 1 170 ? -49.066 -7.662 35.882 1.00 37.34 170 ARG A N 1
ATOM 1313 C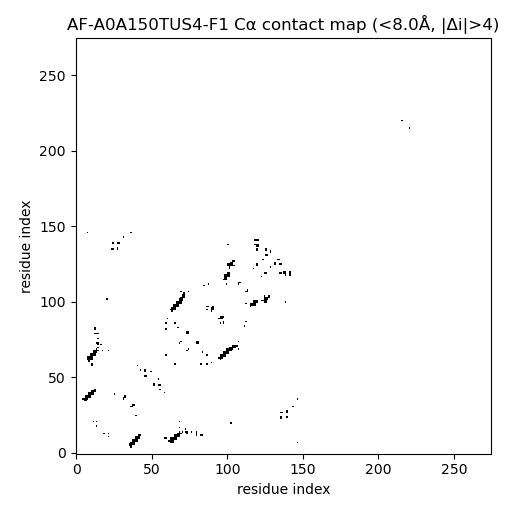 CA . ARG A 1 170 ? -49.595 -8.030 37.202 1.00 37.34 170 ARG A CA 1
ATOM 1314 C C . ARG A 1 170 ? -50.979 -7.389 37.244 1.00 37.34 170 ARG A C 1
ATOM 1316 O O . ARG A 1 170 ? -51.083 -6.170 37.232 1.00 37.34 170 ARG A O 1
ATOM 1323 N N . THR A 1 171 ? -52.055 -8.143 37.072 1.00 43.78 171 THR A N 1
ATOM 1324 C CA . THR A 1 171 ? -52.899 -8.762 38.113 1.00 43.78 171 THR A CA 1
ATOM 1325 C C . THR A 1 171 ? -53.871 -9.638 37.300 1.00 43.78 171 THR A C 1
ATOM 1327 O O . THR A 1 171 ? -54.315 -9.202 36.248 1.00 43.78 171 THR A O 1
ATOM 1330 N N . GLU A 1 172 ? -54.085 -10.919 37.585 1.00 36.06 172 GLU A N 1
ATOM 1331 C CA . GLU A 1 172 ? -55.143 -11.363 38.495 1.00 36.06 172 GLU A CA 1
ATOM 1332 C C . GLU A 1 172 ? -54.983 -12.855 38.835 1.00 36.06 172 GLU A C 1
ATOM 1334 O O . GLU A 1 172 ? -54.677 -13.699 37.996 1.00 36.06 172 GLU A O 1
ATOM 1339 N N . ARG A 1 173 ? -55.217 -13.159 40.111 1.00 40.25 173 ARG A N 1
ATOM 1340 C CA . ARG A 1 173 ? -55.542 -14.475 40.667 1.00 40.25 173 ARG A CA 1
ATOM 1341 C C . ARG A 1 173 ? -56.978 -14.266 41.184 1.00 40.25 173 ARG A C 1
ATOM 1343 O O . ARG A 1 173 ? -57.196 -13.271 41.872 1.00 40.25 173 ARG A O 1
ATOM 1350 N N . THR A 1 174 ? -57.989 -15.075 40.867 1.00 38.53 174 THR A N 1
ATOM 1351 C CA . THR A 1 174 ? -58.416 -16.231 41.685 1.00 38.53 174 THR A CA 1
ATOM 1352 C C . THR A 1 174 ? -59.690 -16.861 41.073 1.00 38.53 174 THR A C 1
ATOM 1354 O O . THR A 1 174 ? -60.597 -16.128 40.707 1.00 38.53 174 THR A O 1
ATOM 1357 N N . LEU A 1 175 ? -59.679 -18.200 40.963 1.00 38.84 175 LEU A N 1
ATOM 1358 C CA . LEU A 1 175 ? -60.747 -19.232 41.015 1.00 38.84 175 LEU A CA 1
ATOM 1359 C C . LEU A 1 175 ? -62.230 -18.796 40.901 1.00 38.84 175 LEU A C 1
ATOM 1361 O O . LEU A 1 175 ? -62.657 -17.945 41.669 1.00 38.84 175 LEU A O 1
ATOM 1365 N N . ASP A 1 176 ? -63.051 -19.492 40.094 1.00 33.50 176 ASP A N 1
ATOM 1366 C CA . ASP A 1 176 ? -63.907 -20.609 40.569 1.00 33.50 176 ASP A CA 1
ATOM 1367 C C . ASP A 1 176 ? -64.863 -21.186 39.477 1.00 33.50 176 ASP A C 1
ATOM 1369 O O . ASP A 1 176 ? -65.487 -20.448 38.722 1.00 33.50 176 ASP A O 1
ATOM 1373 N N . THR A 1 177 ? -64.927 -22.524 39.424 1.00 34.38 177 THR A N 1
ATOM 1374 C CA . THR A 1 177 ? -66.048 -23.464 39.144 1.00 34.38 177 THR A CA 1
ATOM 1375 C C . THR A 1 177 ? -67.022 -23.336 37.933 1.00 34.38 177 THR A C 1
ATOM 1377 O O . THR A 1 177 ? -67.750 -22.372 37.738 1.00 34.38 177 THR A O 1
ATOM 1380 N N . SER A 1 178 ? -67.080 -24.439 37.161 1.00 35.84 178 SER A N 1
ATOM 1381 C CA . SER A 1 178 ? -68.086 -24.876 36.149 1.00 35.84 178 SER A CA 1
ATOM 1382 C C . SER A 1 178 ? -69.364 -25.456 36.824 1.00 35.84 178 SER A C 1
ATOM 1384 O O . SER A 1 178 ? -69.323 -25.580 38.042 1.00 35.84 178 SER A O 1
ATOM 1386 N N . PRO A 1 179 ? -70.442 -25.971 36.167 1.00 50.66 179 PRO A N 1
ATOM 1387 C CA . PRO A 1 179 ? -70.838 -26.013 34.747 1.00 50.66 179 PRO A CA 1
ATOM 1388 C C . PRO A 1 179 ? -72.330 -25.628 34.501 1.00 50.66 179 PRO A C 1
ATOM 1390 O O . PRO A 1 179 ? -73.125 -25.499 35.428 1.00 50.66 179 PRO A O 1
ATOM 1393 N N . GLY A 1 180 ? -72.769 -25.531 33.239 1.00 31.61 180 GLY A N 1
ATOM 1394 C CA . GLY A 1 180 ? -74.203 -25.428 32.916 1.00 31.61 180 GLY A CA 1
ATOM 1395 C C . GLY A 1 180 ? -74.483 -25.218 31.431 1.00 31.61 180 GLY A C 1
ATOM 1396 O O . GLY A 1 180 ? -73.833 -24.412 30.787 1.00 31.61 180 GLY A O 1
ATOM 1397 N N . ALA A 1 181 ? -75.409 -25.993 30.879 1.00 31.73 181 ALA A N 1
ATOM 1398 C CA . ALA A 1 181 ? -75.528 -26.309 29.463 1.00 31.73 181 ALA A CA 1
ATOM 1399 C C . ALA A 1 181 ? -76.392 -25.342 28.625 1.00 31.73 181 ALA A C 1
ATOM 1401 O O . ALA A 1 181 ? -77.188 -24.575 29.155 1.00 31.73 181 ALA A O 1
ATOM 1402 N N . ALA A 1 182 ? -76.317 -25.581 27.308 1.00 33.00 182 ALA A N 1
ATOM 1403 C CA . ALA A 1 182 ? -77.436 -25.612 26.357 1.00 33.00 182 ALA A CA 1
ATOM 1404 C C . ALA A 1 182 ? -77.654 -24.395 25.422 1.00 33.00 182 ALA A C 1
ATOM 1406 O O . ALA A 1 182 ? -78.117 -23.335 25.819 1.00 33.00 182 ALA A O 1
ATOM 1407 N N . THR A 1 183 ? -77.462 -24.691 24.125 1.00 33.06 183 THR A N 1
ATOM 1408 C CA . THR A 1 183 ? -78.434 -24.437 23.036 1.00 33.06 183 THR A CA 1
ATOM 1409 C C . THR A 1 183 ? -78.393 -23.088 22.287 1.00 33.06 183 THR A C 1
ATOM 1411 O O . THR A 1 183 ? -78.847 -22.053 22.754 1.00 33.06 183 THR A O 1
ATOM 1414 N N . LEU A 1 184 ? -77.915 -23.169 21.035 1.00 32.38 184 LEU A N 1
ATOM 1415 C CA . LEU A 1 184 ? -78.294 -22.355 19.856 1.00 32.38 184 LEU A CA 1
ATOM 1416 C C . LEU A 1 184 ? -79.727 -22.733 19.385 1.00 32.38 184 LEU A C 1
ATOM 1418 O O . LEU A 1 184 ? -80.139 -23.830 19.758 1.00 32.38 184 LEU A O 1
ATOM 1422 N N . PRO A 1 185 ? -80.452 -22.006 18.489 1.00 50.75 185 PRO A N 1
ATOM 1423 C CA . PRO A 1 185 ? -79.981 -21.000 17.517 1.00 50.75 185 PRO A CA 1
ATOM 1424 C C . PRO A 1 185 ? -80.940 -19.797 17.232 1.00 50.75 185 PRO A C 1
ATOM 1426 O O . PRO A 1 185 ? -82.055 -19.715 17.731 1.00 50.75 185 PRO A O 1
ATOM 1429 N N . ALA A 1 186 ? -80.495 -18.955 16.283 1.00 33.03 186 ALA A N 1
ATOM 1430 C CA . ALA A 1 186 ? -81.257 -18.359 15.164 1.00 33.03 186 ALA A CA 1
ATOM 1431 C C . ALA A 1 186 ? -81.811 -16.908 15.227 1.00 33.03 186 ALA A C 1
ATOM 1433 O O . ALA A 1 186 ? -82.739 -16.594 15.958 1.00 33.03 186 ALA A O 1
ATOM 1434 N N . ALA A 1 187 ? -81.326 -16.140 14.233 1.00 33.75 187 ALA A N 1
ATOM 1435 C CA . ALA A 1 187 ? -82.052 -15.269 13.287 1.00 33.75 187 ALA A CA 1
ATOM 1436 C C . ALA A 1 187 ? -82.516 -13.847 13.683 1.00 33.75 187 ALA A C 1
ATOM 1438 O O . ALA A 1 187 ? -83.010 -13.602 14.773 1.00 33.75 187 ALA A O 1
ATOM 1439 N N . GLY A 1 188 ? -82.457 -12.942 12.687 1.00 31.48 188 GLY A N 1
ATOM 1440 C CA . GLY A 1 188 ? -83.253 -11.702 12.624 1.00 31.48 188 GLY A CA 1
ATOM 1441 C C . GLY A 1 188 ? -82.445 -10.404 12.747 1.00 31.48 188 GLY A C 1
ATOM 1442 O O . GLY A 1 188 ? -82.224 -9.958 13.858 1.00 31.48 188 GLY A O 1
ATOM 1443 N N . THR A 1 189 ? -81.816 -9.846 11.706 1.00 30.61 189 THR A N 1
ATOM 1444 C CA . THR A 1 189 ? -82.373 -8.987 10.627 1.00 30.61 189 THR A CA 1
ATOM 1445 C C . THR A 1 189 ? -82.673 -7.533 11.033 1.00 30.61 189 THR A C 1
ATOM 1447 O O . THR A 1 189 ? -83.564 -7.281 11.831 1.00 30.61 189 THR A O 1
ATOM 1450 N N . GLY A 1 190 ? -82.027 -6.594 10.322 1.00 29.70 190 GLY A N 1
ATOM 1451 C CA . GLY A 1 190 ? -82.491 -5.215 10.073 1.00 29.70 190 GLY A CA 1
ATOM 1452 C C . GLY A 1 190 ? -82.088 -4.186 11.139 1.00 29.70 190 GLY A C 1
ATOM 1453 O O . GLY A 1 190 ? -82.216 -4.435 12.322 1.00 29.70 190 GLY A O 1
ATOM 1454 N N . GLY A 1 191 ? -81.599 -2.988 10.835 1.00 27.78 191 GLY A N 1
ATOM 1455 C CA . GLY A 1 191 ? -81.456 -2.279 9.572 1.00 27.78 191 GLY A CA 1
ATOM 1456 C C . GLY A 1 191 ? -81.553 -0.766 9.825 1.00 27.78 191 GLY A C 1
ATOM 1457 O O . GLY A 1 191 ? -82.414 -0.327 10.578 1.00 27.78 191 GLY A O 1
ATOM 1458 N N . ALA A 1 192 ? -80.734 -0.002 9.090 1.00 33.00 192 ALA A N 1
ATOM 1459 C CA . ALA A 1 192 ? -80.965 1.395 8.679 1.00 33.00 192 ALA A CA 1
ATOM 1460 C C . ALA A 1 192 ? -80.564 2.546 9.669 1.00 33.00 192 ALA A C 1
ATOM 1462 O O . ALA A 1 192 ? -80.171 2.276 10.797 1.00 33.00 192 ALA A O 1
ATOM 1463 N N . PRO A 1 193 ? -80.515 3.826 9.217 1.00 50.06 193 PRO A N 1
ATOM 1464 C CA . PRO A 1 193 ? -79.278 4.593 8.948 1.00 50.06 193 PRO A CA 1
ATOM 1465 C C . PRO A 1 193 ? -79.408 6.033 9.542 1.00 50.06 193 PRO A C 1
ATOM 1467 O O . PRO A 1 193 ? -80.045 6.169 10.581 1.00 50.06 193 PRO A O 1
ATOM 1470 N N . PRO A 1 194 ? -79.051 7.151 8.865 1.00 57.38 194 PRO A N 1
ATOM 1471 C CA . PRO A 1 194 ? -77.836 7.586 8.157 1.00 57.38 194 PRO A CA 1
ATOM 1472 C C . PRO A 1 194 ? -77.153 8.767 8.907 1.00 57.38 194 PRO A C 1
ATOM 1474 O O . PRO A 1 194 ? -77.649 9.215 9.931 1.00 57.38 194 PRO A O 1
ATOM 1477 N N . ALA A 1 195 ? -76.070 9.345 8.362 1.00 34.47 195 ALA A N 1
ATOM 1478 C CA . ALA A 1 195 ? -75.996 10.786 8.032 1.00 34.47 195 ALA A CA 1
ATOM 1479 C C . ALA A 1 195 ? -74.562 11.356 7.948 1.00 34.47 195 ALA A C 1
ATOM 1481 O O . ALA A 1 195 ? -73.828 11.440 8.922 1.00 34.47 195 ALA A O 1
ATOM 1482 N N . ARG A 1 196 ? -74.307 11.917 6.760 1.00 34.31 196 ARG A N 1
ATOM 1483 C CA . ARG A 1 196 ? -73.788 13.271 6.496 1.00 34.31 196 ARG A CA 1
ATOM 1484 C C . ARG A 1 196 ? -72.329 13.651 6.813 1.00 34.31 196 ARG A C 1
ATOM 1486 O O . ARG A 1 196 ? -71.925 13.845 7.946 1.00 34.31 196 ARG A O 1
ATOM 1493 N N . GLN A 1 197 ? -71.734 14.117 5.708 1.00 33.78 197 GLN A N 1
ATOM 1494 C CA . GLN A 1 197 ? -71.085 15.426 5.521 1.00 33.78 197 GLN A CA 1
ATOM 1495 C C . GLN A 1 197 ? -69.640 15.608 6.000 1.00 33.78 197 GLN A C 1
ATOM 1497 O O . GLN A 1 197 ? -69.392 15.887 7.164 1.00 33.78 197 GLN A O 1
ATOM 1502 N N . ARG A 1 198 ? -68.725 15.740 5.034 1.00 38.41 198 ARG A N 1
ATOM 1503 C CA . ARG A 1 198 ? -68.143 17.017 4.538 1.00 38.41 198 ARG A CA 1
ATOM 1504 C C . ARG A 1 198 ? -67.013 16.650 3.576 1.00 38.41 198 ARG A C 1
ATOM 1506 O O . ARG A 1 198 ? -66.218 15.776 3.875 1.00 38.41 198 ARG A O 1
ATOM 1513 N N . GLY A 1 199 ? -67.062 17.115 2.333 1.00 33.28 199 GLY A N 1
ATOM 1514 C CA . GLY A 1 199 ? -66.398 18.359 1.918 1.00 33.28 199 GLY A CA 1
ATOM 1515 C C . GLY A 1 199 ? -65.114 17.964 1.178 1.00 33.28 199 GLY A C 1
ATOM 1516 O O . GLY A 1 199 ? -64.262 17.303 1.750 1.00 33.28 199 GLY A O 1
ATOM 1517 N N . SER A 1 200 ? -65.054 18.090 -0.153 1.00 35.31 200 SER A N 1
ATOM 1518 C CA . SER A 1 200 ? -64.480 19.261 -0.850 1.00 35.31 200 SER A CA 1
ATOM 1519 C C . SER A 1 200 ? -63.074 19.606 -0.330 1.00 35.31 200 SER A C 1
ATOM 1521 O O . SER A 1 200 ? -62.917 19.856 0.852 1.00 35.31 200 SER A O 1
ATOM 1523 N N . SER A 1 201 ? -62.013 19.754 -1.111 1.00 34.50 201 SER A N 1
ATOM 1524 C CA . SER A 1 201 ? -61.858 19.914 -2.552 1.00 34.50 201 SER A CA 1
ATOM 1525 C C . SER A 1 201 ? -60.364 20.101 -2.840 1.00 34.50 201 SER A C 1
ATOM 1527 O O . SER A 1 201 ? -59.678 20.722 -2.038 1.00 34.50 201 SER A O 1
ATOM 1529 N N . ARG A 1 202 ? -59.948 19.712 -4.051 1.00 36.97 202 ARG A N 1
ATOM 1530 C CA . ARG A 1 202 ? -58.982 20.421 -4.916 1.00 36.97 202 ARG A CA 1
ATOM 1531 C C . ARG A 1 202 ? -57.569 20.700 -4.383 1.00 36.97 202 ARG A C 1
ATOM 1533 O O . ARG A 1 202 ? -57.333 21.703 -3.729 1.00 36.97 202 ARG A O 1
ATOM 1540 N N . ALA A 1 203 ? -56.629 19.909 -4.890 1.00 38.25 203 ALA A N 1
ATOM 1541 C CA . ALA A 1 203 ? -55.377 20.313 -5.553 1.00 38.25 203 ALA A CA 1
ATOM 1542 C C . ALA A 1 203 ? -54.581 19.016 -5.780 1.00 38.25 203 ALA A C 1
ATOM 1544 O O . ALA A 1 203 ? -54.630 18.124 -4.948 1.00 38.25 203 ALA A O 1
ATOM 1545 N N . SER A 1 204 ? -53.831 18.765 -6.838 1.00 41.50 204 SER A N 1
ATOM 1546 C CA . SER A 1 204 ? -53.598 19.385 -8.130 1.00 41.50 204 SER A CA 1
ATOM 1547 C C . SER A 1 204 ? -52.942 18.262 -8.942 1.00 41.50 204 SER A C 1
ATOM 1549 O O . SER A 1 204 ? -52.164 17.473 -8.402 1.00 41.50 204 SER A O 1
ATOM 1551 N N . THR A 1 205 ? -53.275 18.158 -10.221 1.00 40.22 205 THR A N 1
ATOM 1552 C CA . THR A 1 205 ? -52.601 17.291 -11.188 1.00 40.22 205 THR A CA 1
ATOM 1553 C C . THR A 1 205 ? -51.171 17.789 -11.399 1.00 40.22 205 THR A C 1
ATOM 1555 O O . THR A 1 205 ? -50.908 18.545 -12.324 1.00 40.22 205 THR A O 1
ATOM 1558 N N . ALA A 1 206 ? -50.249 17.399 -10.525 1.00 39.75 206 ALA A N 1
ATOM 1559 C CA . ALA A 1 206 ? -48.809 17.437 -10.756 1.00 39.75 206 ALA A CA 1
ATOM 1560 C C . ALA A 1 206 ? -48.139 16.589 -9.668 1.00 39.75 206 ALA A C 1
ATOM 1562 O O . ALA A 1 206 ? -48.431 16.764 -8.493 1.00 39.75 206 ALA A O 1
ATOM 1563 N N . ALA A 1 207 ? -47.243 15.685 -10.067 1.00 34.16 207 ALA A N 1
ATOM 1564 C CA . ALA A 1 207 ? -46.478 14.767 -9.211 1.00 34.16 207 ALA A CA 1
ATOM 1565 C C . ALA A 1 207 ? -47.149 13.426 -8.826 1.00 34.16 207 ALA A C 1
ATOM 1567 O O . ALA A 1 207 ? -47.182 13.026 -7.669 1.00 34.16 207 ALA A O 1
ATOM 1568 N N . ARG A 1 208 ? -47.543 12.629 -9.832 1.00 37.22 208 ARG A N 1
ATOM 1569 C CA . ARG A 1 208 ? -47.424 11.151 -9.765 1.00 37.22 208 ARG A CA 1
ATOM 1570 C C . ARG A 1 208 ? -46.257 10.653 -10.627 1.00 37.22 208 ARG A C 1
ATOM 1572 O O . ARG A 1 208 ? -46.395 9.712 -11.394 1.00 37.22 208 ARG A O 1
ATOM 1579 N N . ALA A 1 209 ? -45.110 11.316 -10.488 1.00 41.12 209 ALA A N 1
ATOM 1580 C CA . ALA A 1 209 ? -43.824 10.866 -11.026 1.00 41.12 209 ALA A CA 1
ATOM 1581 C C . ALA A 1 209 ? -42.652 11.217 -10.086 1.00 41.12 209 ALA A C 1
ATOM 1583 O O . ALA A 1 209 ? -41.531 11.422 -10.536 1.00 41.12 209 ALA A O 1
ATOM 1584 N N . LEU A 1 210 ? -42.906 11.331 -8.775 1.00 42.78 210 LEU A N 1
ATOM 1585 C CA . LEU A 1 210 ? -41.862 11.672 -7.806 1.00 42.78 210 LEU A CA 1
ATOM 1586 C C . LEU A 1 210 ? -42.143 11.107 -6.401 1.00 42.78 210 LEU A C 1
ATOM 1588 O O . LEU A 1 210 ? -42.164 11.858 -5.446 1.00 42.78 210 LEU A O 1
ATOM 1592 N N . ILE A 1 211 ? -42.387 9.798 -6.280 1.00 40.19 211 ILE A N 1
ATOM 1593 C CA . ILE A 1 211 ? -41.959 8.952 -5.142 1.00 40.19 211 ILE A CA 1
ATOM 1594 C C . ILE A 1 211 ? -41.730 7.552 -5.740 1.00 40.19 211 ILE A C 1
ATOM 1596 O O . ILE A 1 211 ? -42.551 6.648 -5.660 1.00 40.19 211 ILE A O 1
ATOM 1600 N N . ALA A 1 212 ? -40.621 7.428 -6.459 1.00 38.31 212 ALA A N 1
ATOM 1601 C CA . ALA A 1 212 ? -39.872 6.184 -6.654 1.00 38.31 212 ALA A CA 1
ATOM 1602 C C . ALA A 1 212 ? -38.370 6.531 -6.702 1.00 38.31 212 ALA A C 1
ATOM 1604 O O . ALA A 1 212 ? -37.584 5.965 -7.450 1.00 38.31 212 ALA A O 1
ATOM 1605 N N . LEU A 1 213 ? -37.986 7.537 -5.917 1.00 47.47 213 LEU A N 1
ATOM 1606 C CA . LEU A 1 213 ? -36.619 7.974 -5.680 1.00 47.47 213 LEU A CA 1
ATOM 1607 C C . LEU A 1 213 ? -36.521 8.159 -4.174 1.00 47.47 213 LEU A C 1
ATOM 1609 O O . LEU A 1 213 ? -36.805 9.238 -3.680 1.00 47.47 213 LEU A O 1
ATOM 1613 N N . LEU A 1 214 ? -36.279 7.059 -3.463 1.00 49.53 214 LEU A N 1
ATOM 1614 C CA . LEU A 1 214 ? -35.650 6.974 -2.134 1.00 49.53 214 LEU A CA 1
ATOM 1615 C C . LEU A 1 214 ? -35.610 5.495 -1.695 1.00 49.53 214 LEU A C 1
ATOM 1617 O O . LEU A 1 214 ? -36.007 5.127 -0.598 1.00 49.53 214 LEU A O 1
ATOM 1621 N N . ALA A 1 215 ? -35.148 4.622 -2.592 1.00 43.81 215 ALA A N 1
ATOM 1622 C CA . ALA A 1 215 ? -34.728 3.260 -2.247 1.00 43.81 215 ALA A CA 1
ATOM 1623 C C . ALA A 1 215 ? -33.557 2.779 -3.122 1.00 43.81 215 ALA A C 1
ATOM 1625 O O . ALA A 1 215 ? -33.306 1.585 -3.233 1.00 43.81 215 ALA A O 1
ATOM 1626 N N . LEU A 1 216 ? -32.829 3.702 -3.754 1.00 49.75 216 LEU A N 1
ATOM 1627 C CA . LEU A 1 216 ? -31.580 3.396 -4.438 1.00 49.75 216 LEU A CA 1
ATOM 1628 C C . LEU A 1 216 ? -30.463 4.029 -3.614 1.00 49.75 216 LEU A C 1
ATOM 1630 O O . LEU A 1 216 ? -30.277 5.244 -3.617 1.00 49.75 216 LEU A O 1
ATOM 1634 N N . GLY A 1 217 ? -29.761 3.187 -2.857 1.00 52.41 217 GLY A N 1
ATOM 1635 C CA . GLY A 1 217 ? -28.526 3.569 -2.186 1.00 52.41 217 GLY A CA 1
ATOM 1636 C C . GLY A 1 217 ? -27.474 4.091 -3.181 1.00 52.41 217 GLY A C 1
ATOM 1637 O O . GLY A 1 217 ? -27.648 3.971 -4.399 1.00 52.41 217 GLY A O 1
ATOM 1638 N N . PRO A 1 218 ? -26.354 4.644 -2.681 1.00 54.00 218 PRO A N 1
ATOM 1639 C CA . PRO A 1 218 ? -25.386 5.447 -3.446 1.00 54.00 218 PRO A CA 1
ATOM 1640 C C . PRO A 1 218 ? -24.804 4.770 -4.699 1.00 54.00 218 PRO A C 1
ATOM 1642 O O . PRO A 1 218 ? -24.271 5.446 -5.573 1.00 54.00 218 PRO A O 1
ATOM 1645 N N . VAL A 1 219 ? -24.947 3.451 -4.827 1.00 52.53 219 VAL A N 1
ATOM 1646 C CA . VAL A 1 219 ? -24.475 2.657 -5.967 1.00 52.53 219 VAL A CA 1
ATOM 1647 C C . VAL A 1 219 ? -25.224 2.987 -7.264 1.00 52.53 219 VAL A C 1
ATOM 1649 O O . VAL A 1 219 ? -24.621 3.005 -8.332 1.00 52.53 219 VAL A O 1
ATOM 1652 N N . ALA A 1 220 ? -26.514 3.319 -7.202 1.00 49.47 220 ALA A N 1
ATOM 1653 C CA . ALA A 1 220 ? -27.301 3.522 -8.419 1.00 49.47 220 ALA A CA 1
ATOM 1654 C C . ALA A 1 220 ? -27.352 4.986 -8.904 1.00 49.47 220 ALA A C 1
ATOM 1656 O O . ALA A 1 220 ? -27.624 5.240 -10.076 1.00 49.47 220 ALA A O 1
ATOM 1657 N N . ALA A 1 221 ? -26.998 5.949 -8.044 1.00 45.97 221 ALA A N 1
ATOM 1658 C CA . ALA A 1 221 ? -26.793 7.343 -8.451 1.00 45.97 221 ALA A CA 1
ATOM 1659 C C . ALA A 1 221 ? -25.569 7.504 -9.377 1.00 45.97 221 ALA A C 1
ATOM 1661 O O . ALA A 1 221 ? -25.544 8.398 -10.220 1.00 45.97 221 ALA A O 1
ATOM 1662 N N . ILE A 1 222 ? -24.580 6.609 -9.260 1.00 51.44 222 ILE A N 1
ATOM 1663 C CA . ILE A 1 222 ? -23.376 6.603 -10.102 1.00 51.44 222 ILE A CA 1
ATOM 1664 C C . ILE A 1 222 ? -23.688 6.042 -11.499 1.00 51.44 222 ILE A C 1
ATOM 1666 O O . ILE A 1 222 ? -23.212 6.588 -12.490 1.00 51.44 222 ILE A O 1
ATOM 1670 N N . ALA A 1 223 ? -24.546 5.022 -11.603 1.00 50.41 223 ALA A N 1
ATOM 1671 C CA . ALA A 1 223 ? -24.939 4.452 -12.895 1.00 50.41 223 ALA A CA 1
ATOM 1672 C C . ALA A 1 223 ? -25.730 5.453 -13.764 1.00 50.41 223 ALA A C 1
ATOM 1674 O O . ALA A 1 223 ? -25.446 5.599 -14.950 1.00 50.41 223 ALA A O 1
ATOM 1675 N N . LEU A 1 224 ? -26.650 6.221 -13.165 1.00 49.53 224 LEU A N 1
ATOM 1676 C CA . LEU A 1 224 ? -27.444 7.225 -13.892 1.00 49.53 224 LEU A CA 1
ATOM 1677 C C . LEU A 1 224 ? -26.654 8.491 -14.271 1.00 49.53 224 LEU A C 1
ATOM 1679 O O . LEU A 1 224 ? -27.072 9.237 -15.156 1.00 49.53 224 LEU A O 1
ATOM 1683 N N . PHE A 1 225 ? -25.503 8.744 -13.639 1.00 47.78 225 PHE A N 1
ATOM 1684 C CA . PHE A 1 225 ? -24.631 9.867 -13.995 1.00 47.78 225 PHE A CA 1
ATOM 1685 C C . PHE A 1 225 ? -23.737 9.557 -15.210 1.00 47.78 225 PHE A C 1
ATOM 1687 O O . PHE A 1 225 ? -23.389 10.469 -15.958 1.00 47.78 225 PHE A O 1
ATOM 1694 N N . ILE A 1 226 ? -23.419 8.280 -15.456 1.00 52.62 226 ILE A N 1
ATOM 1695 C CA . ILE A 1 226 ? -22.586 7.859 -16.595 1.00 52.62 226 ILE A CA 1
ATOM 1696 C C . ILE A 1 226 ? -23.388 7.859 -17.909 1.00 52.62 226 ILE A C 1
ATOM 1698 O O . ILE A 1 226 ? -22.871 8.324 -18.924 1.00 52.62 226 ILE A O 1
ATOM 1702 N N . GLU A 1 227 ? -24.670 7.468 -17.911 1.00 47.28 227 GLU A N 1
ATOM 1703 C CA . GLU A 1 227 ? -25.485 7.494 -19.144 1.00 47.28 227 GLU A CA 1
ATOM 1704 C C . GLU A 1 227 ? -25.750 8.908 -19.689 1.00 47.28 227 GLU A C 1
ATOM 1706 O O . GLU A 1 227 ? -25.938 9.091 -20.895 1.00 47.28 227 GLU A O 1
ATOM 1711 N N . ARG A 1 228 ? -25.708 9.943 -18.839 1.00 45.31 228 ARG A N 1
ATOM 1712 C CA . ARG A 1 228 ? -25.962 11.324 -19.277 1.00 45.31 228 ARG A CA 1
ATOM 1713 C C . ARG A 1 228 ? -24.758 12.000 -19.944 1.00 45.31 228 ARG A C 1
ATOM 1715 O O . ARG A 1 228 ? -24.935 13.042 -20.571 1.00 45.31 228 ARG A O 1
ATOM 1722 N N . LEU A 1 229 ? -23.558 11.422 -19.843 1.00 49.66 229 LEU A N 1
ATOM 1723 C CA . LEU A 1 229 ? -22.348 11.956 -20.484 1.00 49.66 229 LEU A CA 1
ATOM 1724 C C . LEU A 1 229 ? -22.083 11.344 -21.869 1.00 49.66 229 LEU A C 1
ATOM 1726 O O . LEU A 1 229 ? -21.375 11.950 -22.669 1.00 49.66 229 LEU A O 1
ATOM 1730 N N . THR A 1 230 ? -22.723 10.222 -22.204 1.00 48.75 230 THR A N 1
ATOM 1731 C CA . THR A 1 230 ? -22.566 9.563 -23.515 1.00 48.75 230 THR A CA 1
ATOM 1732 C C . THR A 1 230 ? -23.447 10.183 -24.612 1.00 48.75 230 THR A C 1
ATOM 1734 O O . THR A 1 230 ? -23.178 9.995 -25.792 1.00 48.75 230 THR A O 1
ATOM 1737 N N . THR A 1 231 ? -24.461 10.987 -24.260 1.00 44.91 231 THR A N 1
ATOM 1738 C CA . THR A 1 231 ? -25.385 11.616 -25.239 1.00 44.91 231 THR A CA 1
ATOM 1739 C C . THR A 1 231 ? -25.011 13.065 -25.608 1.00 44.91 231 THR A C 1
ATOM 1741 O O . THR A 1 231 ? -25.697 13.701 -26.401 1.00 44.91 231 THR A O 1
ATOM 1744 N N . ALA A 1 232 ? -23.921 13.624 -25.067 1.00 47.12 232 ALA A N 1
ATOM 1745 C CA . ALA A 1 232 ? -23.556 15.034 -25.285 1.00 47.12 232 ALA A CA 1
ATOM 1746 C C . ALA A 1 232 ? -22.294 15.256 -26.144 1.00 47.12 232 ALA A C 1
ATOM 1748 O O . ALA A 1 232 ? -21.817 16.384 -26.244 1.00 47.12 232 ALA A O 1
ATOM 1749 N N . GLY A 1 233 ? -21.744 14.213 -26.772 1.00 42.59 233 GLY A N 1
ATOM 1750 C CA . GLY A 1 233 ? -20.443 14.289 -27.443 1.00 42.59 233 GLY A CA 1
ATOM 1751 C C . GLY A 1 233 ? -20.408 13.630 -28.813 1.00 42.59 233 GLY A C 1
ATOM 1752 O O . GLY A 1 233 ? -19.582 12.753 -29.030 1.00 42.59 233 GLY A O 1
ATOM 1753 N N . GLN A 1 234 ? -21.274 14.045 -29.739 1.00 44.69 234 GLN A N 1
ATOM 1754 C CA . GLN A 1 234 ? -21.150 13.649 -31.141 1.00 44.69 234 GLN A CA 1
ATOM 1755 C C . GLN A 1 234 ? -21.120 14.885 -32.044 1.00 44.69 234 GLN A C 1
ATOM 1757 O O . GLN A 1 234 ? -22.170 15.460 -32.329 1.00 44.69 234 GLN A O 1
ATOM 1762 N N . PRO A 1 235 ? -19.940 15.312 -32.524 1.00 41.12 235 PRO A N 1
ATOM 1763 C CA . PRO A 1 235 ? -19.857 16.082 -33.747 1.00 41.12 235 PRO A CA 1
ATOM 1764 C C . PRO A 1 235 ? -19.860 15.141 -34.957 1.00 41.12 235 PRO A C 1
ATOM 1766 O O . PRO A 1 235 ? -19.244 14.075 -34.977 1.00 41.12 235 PRO A O 1
ATOM 1769 N N . ALA A 1 236 ? -20.618 15.568 -35.956 1.00 39.41 236 ALA A N 1
ATOM 1770 C CA . ALA A 1 236 ? -20.821 14.920 -37.232 1.00 39.41 236 ALA A CA 1
ATOM 1771 C C . ALA A 1 236 ? -19.553 14.899 -38.106 1.00 39.41 236 ALA A C 1
ATOM 1773 O O . ALA A 1 236 ? -18.831 15.887 -38.170 1.00 39.41 236 ALA A O 1
ATOM 1774 N N . GLY A 1 237 ? -19.383 13.791 -38.835 1.00 37.31 237 GLY A N 1
ATOM 1775 C CA . GLY A 1 237 ? -18.953 13.738 -40.238 1.00 37.31 237 GLY A CA 1
ATOM 1776 C C . GLY A 1 237 ? -17.547 14.215 -40.624 1.00 37.31 237 GLY A C 1
ATOM 1777 O O . GLY A 1 237 ? -17.272 15.406 -40.641 1.00 37.31 237 GLY A O 1
ATOM 1778 N N . ALA A 1 238 ? -16.739 13.293 -41.155 1.00 34.41 238 ALA A N 1
ATOM 1779 C CA . ALA A 1 238 ? -15.969 13.530 -42.380 1.00 34.41 238 ALA A CA 1
ATOM 1780 C C . ALA A 1 238 ? -15.584 12.192 -43.029 1.00 34.41 238 ALA A C 1
ATOM 1782 O O . ALA A 1 238 ? -15.186 11.244 -42.358 1.00 34.41 238 ALA A O 1
ATOM 1783 N N . ALA A 1 239 ? -15.778 12.132 -44.341 1.00 34.69 239 ALA A N 1
ATOM 1784 C CA . ALA A 1 239 ? -15.686 10.962 -45.193 1.00 34.69 239 ALA A CA 1
ATOM 1785 C C . ALA A 1 239 ? -14.268 10.709 -45.740 1.00 34.69 239 ALA A C 1
ATOM 1787 O O . ALA A 1 239 ? -13.500 11.645 -45.919 1.00 34.69 239 ALA A O 1
ATOM 1788 N N . ALA A 1 240 ? -14.032 9.434 -46.072 1.00 34.31 240 ALA A N 1
ATOM 1789 C CA . ALA A 1 240 ? -13.252 8.883 -47.189 1.00 34.31 240 ALA A CA 1
ATOM 1790 C C . ALA A 1 240 ? -11.812 9.372 -47.462 1.00 34.31 240 ALA A C 1
ATOM 1792 O O . ALA A 1 240 ? -11.597 10.504 -47.876 1.00 34.31 240 ALA A O 1
ATOM 1793 N N . ALA A 1 241 ? -10.866 8.425 -47.465 1.00 35.25 241 ALA A N 1
ATOM 1794 C CA . ALA A 1 241 ? -10.054 8.134 -48.652 1.00 35.25 241 ALA A CA 1
ATOM 1795 C C . ALA A 1 241 ? -9.370 6.761 -48.528 1.00 35.25 241 ALA A C 1
ATOM 1797 O O . ALA A 1 241 ? -8.707 6.454 -47.541 1.00 35.25 241 ALA A O 1
ATOM 1798 N N . ASP A 1 242 ? -9.589 5.966 -49.566 1.00 40.47 242 ASP A N 1
ATOM 1799 C CA . ASP A 1 242 ? -9.017 4.668 -49.893 1.00 40.47 242 ASP A CA 1
ATOM 1800 C C . ASP A 1 242 ? -7.592 4.849 -50.454 1.00 40.47 242 ASP A C 1
ATOM 1802 O O . ASP A 1 242 ? -7.375 5.707 -51.313 1.00 40.47 242 ASP A O 1
ATOM 1806 N N . ALA A 1 243 ? -6.619 4.076 -49.966 1.00 37.91 243 ALA A N 1
ATOM 1807 C CA . ALA A 1 243 ? -5.290 3.945 -50.568 1.00 37.91 243 ALA A CA 1
ATOM 1808 C C . ALA A 1 243 ? -4.650 2.619 -50.120 1.00 37.91 243 ALA A C 1
ATOM 1810 O O . ALA A 1 243 ? -4.337 2.427 -48.944 1.00 37.91 243 ALA A O 1
ATOM 1811 N N . GLY A 1 244 ? -4.494 1.695 -51.072 1.00 39.00 244 GLY A N 1
ATOM 1812 C CA . GLY A 1 244 ? -3.929 0.361 -50.868 1.00 39.00 244 GLY A CA 1
ATOM 1813 C C . GLY A 1 244 ? -2.441 0.346 -50.477 1.00 39.00 244 GLY A C 1
ATOM 1814 O O . GLY A 1 244 ? -1.752 1.365 -50.565 1.00 39.00 244 GLY A O 1
ATOM 1815 N N . PRO A 1 245 ? -1.920 -0.816 -50.041 1.00 45.22 245 PRO A N 1
ATOM 1816 C CA . PRO A 1 245 ? -0.579 -0.914 -49.481 1.00 45.22 245 PRO A CA 1
ATOM 1817 C C . PRO A 1 245 ? 0.487 -0.918 -50.584 1.00 45.22 245 PRO A C 1
ATOM 1819 O O . PRO A 1 245 ? 0.491 -1.779 -51.463 1.00 45.22 245 PRO A O 1
ATOM 1822 N N . ALA A 1 246 ? 1.415 0.037 -50.508 1.00 44.03 246 ALA A N 1
ATOM 1823 C CA . ALA A 1 246 ? 2.660 0.012 -51.262 1.00 44.03 246 ALA A CA 1
ATOM 1824 C C . ALA A 1 246 ? 3.687 -0.871 -50.536 1.00 44.03 246 ALA A C 1
ATOM 1826 O O . ALA A 1 246 ? 4.011 -0.654 -49.368 1.00 44.03 246 ALA A O 1
ATOM 1827 N N . ASP A 1 247 ? 4.167 -1.868 -51.269 1.00 46.97 247 ASP A N 1
ATOM 1828 C CA . ASP A 1 247 ? 5.245 -2.794 -50.944 1.00 46.97 247 ASP A CA 1
ATOM 1829 C C . ASP A 1 247 ? 6.562 -2.041 -50.665 1.00 46.97 247 ASP A C 1
ATOM 1831 O O . ASP A 1 247 ? 7.084 -1.328 -51.525 1.00 46.97 247 ASP A O 1
ATOM 1835 N N . ALA A 1 248 ? 7.087 -2.171 -49.445 1.00 46.56 248 ALA A N 1
ATOM 1836 C CA . ALA A 1 248 ? 8.370 -1.612 -49.033 1.00 46.56 248 ALA A CA 1
ATOM 1837 C C . ALA A 1 248 ? 9.300 -2.760 -48.620 1.00 46.56 248 ALA A C 1
ATOM 1839 O O . ALA A 1 248 ? 9.171 -3.337 -47.539 1.00 46.56 248 ALA A O 1
ATOM 1840 N N . GLY A 1 249 ? 10.238 -3.090 -49.511 1.00 58.00 249 GLY A N 1
ATOM 1841 C CA . GLY A 1 249 ? 11.284 -4.084 -49.282 1.00 58.00 249 GLY A CA 1
ATOM 1842 C C . GLY A 1 249 ? 12.199 -3.760 -48.086 1.00 58.00 249 GLY A C 1
ATOM 1843 O O . GLY A 1 249 ? 12.217 -2.634 -47.581 1.00 58.00 249 GLY A O 1
ATOM 1844 N N . PRO A 1 250 ? 12.977 -4.749 -47.608 1.00 62.25 250 PRO A N 1
ATOM 1845 C CA . PRO A 1 250 ? 13.688 -4.662 -46.335 1.00 62.25 250 PRO A CA 1
ATOM 1846 C C . PRO A 1 250 ? 14.832 -3.629 -46.346 1.00 62.25 250 PRO A C 1
ATOM 1848 O O . PRO A 1 250 ? 15.502 -3.452 -47.368 1.00 62.25 250 PRO A O 1
ATOM 1851 N N . PRO A 1 251 ? 15.117 -2.972 -45.203 1.00 59.53 251 PRO A N 1
ATOM 1852 C CA . PRO A 1 251 ? 16.105 -1.901 -45.127 1.00 59.53 251 PRO A CA 1
ATOM 1853 C C . PRO A 1 251 ? 17.547 -2.405 -45.303 1.00 59.53 251 PRO A C 1
ATOM 1855 O O . PRO A 1 251 ? 17.961 -3.422 -44.740 1.00 59.53 251 PRO A O 1
ATOM 1858 N N . ALA A 1 252 ? 18.335 -1.642 -46.064 1.00 57.47 252 ALA A N 1
ATOM 1859 C CA . ALA A 1 252 ? 19.756 -1.879 -46.295 1.00 57.47 252 ALA A CA 1
ATOM 1860 C C . ALA A 1 252 ? 20.577 -1.769 -44.994 1.00 57.47 252 ALA A C 1
ATOM 1862 O O . ALA A 1 252 ? 20.422 -0.832 -44.212 1.00 57.47 252 ALA A O 1
ATOM 1863 N N . ARG A 1 253 ? 21.490 -2.726 -44.778 1.00 62.56 253 ARG A N 1
ATOM 1864 C CA . ARG A 1 253 ? 22.390 -2.763 -43.612 1.00 62.56 253 ARG A CA 1
ATOM 1865 C C . ARG A 1 253 ? 23.411 -1.609 -43.657 1.00 62.56 253 ARG A C 1
ATOM 1867 O O . ARG A 1 253 ? 23.987 -1.366 -44.720 1.00 62.56 253 ARG A O 1
ATOM 1874 N N . PRO A 1 254 ? 23.713 -0.943 -42.527 1.00 54.59 254 PRO A N 1
ATOM 1875 C CA . PRO A 1 254 ? 24.732 0.103 -42.481 1.00 54.59 254 PRO A CA 1
ATOM 1876 C C . PRO A 1 254 ? 26.150 -0.473 -42.654 1.00 54.59 254 PRO A C 1
ATOM 1878 O O . PRO A 1 254 ? 26.511 -1.481 -42.046 1.00 54.59 254 PRO A O 1
ATOM 1881 N N . ARG A 1 255 ? 26.964 0.181 -43.497 1.00 60.19 255 ARG A N 1
ATOM 1882 C CA . ARG A 1 255 ? 28.382 -0.146 -43.734 1.00 60.19 255 ARG A CA 1
ATOM 1883 C C . ARG A 1 255 ? 29.234 0.251 -42.521 1.00 60.19 255 ARG A C 1
ATOM 1885 O O . ARG A 1 255 ? 29.272 1.421 -42.154 1.00 60.19 255 ARG A O 1
ATOM 1892 N N . ILE A 1 256 ? 29.947 -0.714 -41.943 1.00 65.94 256 ILE A N 1
ATOM 1893 C CA . ILE A 1 256 ? 30.937 -0.506 -40.874 1.00 65.94 256 ILE A CA 1
ATOM 1894 C C . ILE A 1 256 ? 32.269 -0.063 -41.519 1.00 65.94 256 ILE A C 1
ATOM 1896 O O . ILE A 1 256 ? 32.756 -0.770 -42.404 1.00 65.94 256 ILE A O 1
ATOM 1900 N N . PRO A 1 257 ? 32.872 1.078 -41.131 1.00 65.69 257 PRO A N 1
ATOM 1901 C CA . PRO A 1 257 ? 34.198 1.478 -41.611 1.00 65.69 257 PRO A CA 1
ATOM 1902 C C . PRO A 1 257 ? 35.323 0.656 -40.942 1.00 65.69 257 PRO A C 1
ATOM 1904 O O . PRO A 1 257 ? 35.162 0.232 -39.795 1.00 65.69 257 PRO A O 1
ATOM 1907 N N . PRO A 1 258 ? 36.469 0.427 -41.616 1.00 68.81 258 PRO A N 1
ATOM 1908 C CA . PRO A 1 258 ? 37.561 -0.374 -41.062 1.00 68.81 258 PRO A CA 1
ATOM 1909 C C . PRO A 1 258 ? 38.262 0.326 -39.879 1.00 68.81 258 PRO A C 1
ATOM 1911 O O . PRO A 1 258 ? 38.301 1.561 -39.826 1.00 68.81 258 PRO A O 1
ATOM 1914 N N . PRO A 1 259 ? 38.837 -0.440 -38.931 1.00 62.47 259 PRO A N 1
ATOM 1915 C CA . PRO A 1 259 ? 39.474 0.111 -37.739 1.00 62.47 259 PRO A CA 1
ATOM 1916 C C . PRO A 1 259 ? 40.747 0.897 -38.080 1.00 62.47 259 PRO A C 1
ATOM 1918 O O . PRO A 1 259 ? 41.564 0.479 -38.898 1.00 62.47 259 PRO A O 1
ATOM 1921 N N . ARG A 1 260 ? 40.920 2.042 -37.409 1.00 57.75 260 ARG A N 1
ATOM 1922 C CA . ARG A 1 260 ? 42.130 2.869 -37.473 1.00 57.75 260 ARG A CA 1
ATOM 1923 C C . ARG A 1 260 ? 43.292 2.150 -36.786 1.00 57.75 260 ARG A C 1
ATOM 1925 O O . ARG A 1 260 ? 43.191 1.793 -35.615 1.00 57.75 260 ARG A O 1
ATOM 1932 N N . THR A 1 261 ? 44.398 1.984 -37.500 1.00 54.84 261 THR A N 1
ATOM 1933 C CA . THR A 1 261 ? 45.678 1.520 -36.962 1.00 54.84 261 THR A CA 1
ATOM 1934 C C . THR A 1 261 ? 46.184 2.520 -35.921 1.00 54.84 261 THR A C 1
ATOM 1936 O O . THR A 1 261 ? 46.420 3.685 -36.233 1.00 54.84 261 THR A O 1
ATOM 1939 N N . VAL A 1 262 ? 46.326 2.074 -34.673 1.00 56.66 262 VAL A N 1
ATOM 1940 C CA . VAL A 1 262 ? 46.983 2.835 -33.605 1.00 56.66 262 VAL A CA 1
ATOM 1941 C C . VAL A 1 262 ? 48.477 2.537 -33.686 1.00 56.66 262 VAL A C 1
ATOM 1943 O O . VAL A 1 262 ? 48.903 1.418 -33.412 1.00 56.66 262 VAL A O 1
ATOM 1946 N N . THR A 1 263 ? 49.272 3.527 -34.085 1.00 53.84 263 THR A N 1
ATOM 1947 C CA . THR A 1 263 ? 50.734 3.473 -33.980 1.00 53.84 263 THR A CA 1
ATOM 1948 C C . THR A 1 263 ? 51.111 3.538 -32.501 1.00 53.84 263 THR A C 1
ATOM 1950 O O . THR A 1 263 ? 50.871 4.547 -31.840 1.00 53.84 263 THR A O 1
ATOM 1953 N N . VAL A 1 264 ? 51.669 2.451 -31.970 1.00 54.97 264 VAL A N 1
ATOM 1954 C CA . VAL A 1 264 ? 52.242 2.400 -30.619 1.00 54.97 264 VAL A CA 1
ATOM 1955 C C . VAL A 1 264 ? 53.536 3.216 -30.630 1.00 54.97 264 VAL A C 1
ATOM 1957 O O . VAL A 1 264 ? 54.482 2.857 -31.324 1.00 54.97 264 VAL A O 1
ATOM 1960 N N . GLY A 1 265 ? 53.554 4.336 -29.905 1.00 52.78 265 GLY A N 1
ATOM 1961 C CA . GLY A 1 265 ? 54.767 5.117 -29.662 1.00 52.78 265 GLY A CA 1
ATOM 1962 C C . GLY A 1 265 ? 55.717 4.381 -28.714 1.00 52.78 265 GLY A C 1
ATOM 1963 O O . GLY A 1 265 ? 55.272 3.767 -27.743 1.00 52.78 265 GLY A O 1
ATOM 1964 N N . GLU A 1 266 ? 57.014 4.427 -29.020 1.00 62.47 266 GLU A N 1
ATOM 1965 C CA . GLU A 1 266 ? 58.105 3.891 -28.196 1.00 62.47 266 GLU A CA 1
ATOM 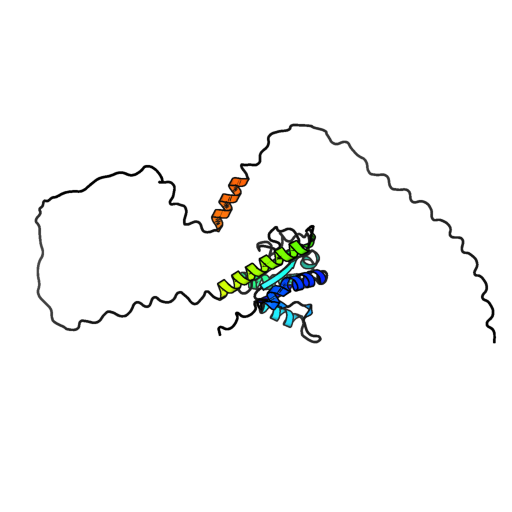1966 C C . GLU A 1 266 ? 58.087 4.436 -26.753 1.00 62.47 266 GLU A C 1
ATOM 1968 O O . GLU A 1 266 ? 57.728 5.596 -26.536 1.00 62.47 266 GLU A O 1
ATOM 1973 N N . PRO A 1 267 ? 58.507 3.638 -25.753 1.00 57.81 267 PRO A N 1
ATOM 1974 C CA . PRO A 1 267 ? 58.592 4.091 -24.372 1.00 57.81 267 PRO A CA 1
ATOM 1975 C C . PRO A 1 267 ? 59.861 4.928 -24.130 1.00 57.81 267 PRO A C 1
ATOM 1977 O O . PRO A 1 267 ? 60.982 4.474 -24.344 1.00 57.81 267 PRO A O 1
ATOM 1980 N N . GLU A 1 268 ? 59.670 6.143 -23.619 1.00 67.31 268 GLU A N 1
ATOM 1981 C CA . GLU A 1 268 ? 60.728 7.071 -23.202 1.00 67.31 268 GLU A CA 1
ATOM 1982 C C . GLU A 1 268 ? 61.536 6.520 -21.994 1.00 67.31 268 GLU A C 1
ATOM 1984 O O . GLU A 1 268 ? 60.949 5.934 -21.072 1.00 67.31 268 GLU A O 1
ATOM 1989 N N . PRO A 1 269 ? 62.877 6.677 -21.947 1.00 66.31 269 PRO A N 1
ATOM 1990 C CA . PRO A 1 269 ? 63.700 6.111 -20.878 1.00 66.31 269 PRO A CA 1
ATOM 1991 C C . PRO A 1 269 ? 63.603 6.903 -19.560 1.00 66.31 269 PRO A C 1
ATOM 1993 O O . PRO A 1 269 ? 63.674 8.129 -19.529 1.00 66.31 269 PRO A O 1
ATOM 1996 N N . ARG A 1 270 ? 63.491 6.179 -18.434 1.00 68.75 270 ARG A N 1
ATOM 1997 C CA . ARG A 1 270 ? 63.427 6.761 -17.077 1.00 68.75 270 ARG A CA 1
ATOM 1998 C C . ARG A 1 270 ? 64.757 7.406 -16.657 1.00 68.75 270 ARG A C 1
ATOM 2000 O O . ARG A 1 270 ? 65.808 6.803 -16.874 1.00 68.75 270 ARG A O 1
ATOM 2007 N N . PRO A 1 271 ? 64.726 8.544 -15.939 1.00 70.88 271 PRO A N 1
ATOM 2008 C CA . PRO A 1 271 ? 65.930 9.155 -15.386 1.00 70.88 271 PRO A CA 1
ATOM 2009 C C . PRO A 1 271 ? 66.483 8.375 -14.173 1.00 70.88 271 PRO A C 1
ATOM 2011 O O . PRO A 1 271 ? 65.717 7.729 -13.445 1.00 70.88 271 PRO A O 1
ATOM 2014 N N . PRO A 1 272 ? 67.806 8.440 -13.921 1.00 70.44 272 PRO A N 1
ATOM 2015 C CA . PRO A 1 272 ? 68.452 7.699 -12.843 1.00 70.44 272 PRO A CA 1
ATOM 2016 C C . PRO A 1 272 ? 68.097 8.261 -11.460 1.00 70.44 272 PRO A C 1
ATOM 2018 O O . PRO A 1 272 ? 68.060 9.474 -11.242 1.00 70.44 272 PRO A O 1
ATOM 2021 N N . ARG A 1 273 ? 67.875 7.354 -10.501 1.00 55.34 273 ARG A N 1
ATOM 2022 C CA . ARG A 1 273 ? 67.721 7.687 -9.079 1.00 55.34 273 ARG A CA 1
ATOM 2023 C C . ARG A 1 273 ? 69.070 8.147 -8.519 1.00 55.34 273 ARG A C 1
ATOM 2025 O O . ARG A 1 273 ? 70.063 7.441 -8.675 1.00 55.34 273 ARG A O 1
ATOM 2032 N N . ARG A 1 274 ? 69.099 9.323 -7.886 1.00 60.59 274 ARG A N 1
ATOM 2033 C CA . ARG A 1 274 ? 70.270 9.805 -7.136 1.00 60.59 274 ARG A CA 1
ATOM 2034 C C . ARG A 1 274 ? 70.447 9.011 -5.827 1.00 60.59 274 ARG A C 1
ATOM 2036 O O . ARG A 1 274 ? 69.428 8.577 -5.284 1.00 60.59 274 ARG A O 1
ATOM 2043 N N . PRO A 1 275 ? 71.699 8.820 -5.369 1.00 68.75 275 PRO A N 1
ATOM 2044 C CA . PRO A 1 275 ? 72.027 8.173 -4.098 1.00 68.75 275 PRO A CA 1
ATOM 2045 C C . PRO A 1 275 ? 71.648 9.029 -2.885 1.00 68.75 275 PRO A C 1
ATOM 2047 O O . PRO A 1 275 ? 71.633 10.276 -3.021 1.00 68.75 275 PRO A O 1
#

Mean predicted aligned error: 19.69 Å

Foldseek 3Di:
DDPDPAAAEEEEQEFPVCPVVVVVLVVLCVVVVVVNRHDYDYLVPDDPPDPSVVVSVVSLQSGQEYEYADDPRLVPDPVSVVSVVVNVVCCVVNNHPYEYAAQDDDDCCPDPCNPPQYPPNVPDHLPNDPDSVVRSNSVSVVVVVVSVVSVVVVPPPPPPDPPDDDDDDDDDDDDDDDDDDDDDDDDDDDDDDDDDDDDDDDDDPDDPVPPPPDPDPPVVVVVVVVVVVVPPDDDDDDDDDDDDDDDDDDDDDDDDDDDDDDDDDDDDDDDDDDD

Secondary structure (DSSP, 8-state):
-PPPPPPEEEEEE--GGGHHHHHHHHHHTHHHHHTTSEEEEEGGGPPTTS-HHHHHHHHHHH-SEEEEEE-HHHHH-HHHHHHHHHHHHHHHTTSSEEEEEE-S----TTSTTTTS--BSTT---GGGSSSHHHHHHHHHHHHHHHHHHHHHHHHTTSS---------------------------------------------S--SSSSS-SS--HHHHHHHHHHTTTTS-----------PPPP-PPPPPPPPPPPPP---PPPPPPPPPP-

Sequence (275 aa):
MFPAPLPIDVFISYAAENEKQKDVLRKHLSALKREGKVRTWHTGRVGVGSDREAELAARLDAAHLIVLLVSVDYLAADAQWREMERALGRHNAGRARVIPILLDACDWEGTPFSALAPLPPNRVPVMSWKRESEAWTSVTLAIRAAIADFAHRSAAPTLMDTSEPAHAARTERTLDTSPGAATLPAAGTGGAPPARQRGSSRASTAARALIALLALGPVAAIALFIERLTTAGQPAGAAAADAGPADAGPPARPRIPPPRTVTVGEPEPRPPRRP

Nearest PDB structures (foldseek):
  7xoz-assembly1_B  TM=7.735E-01  e=4.683E-04  Arabidopsis thaliana
  7rts-assembly1_A  TM=5.474E-01  e=3.223E-05  Vitis rotundifolia
  7xoz-assembly1_A  TM=6.198E-01  e=1.919E-04  Arabidopsis thaliana
  7dfv-assembly1_B  TM=5.836E-01  e=2.998E-04  Arabidopsis thaliana
  8w8m-assembly1_G2  TM=7.068E-01  e=1.072E-03  Homo sapiens

Organism: Sorangium cellulosum (NCBI:txid56)